Protein AF-A0A955GU14-F1 (afdb_monomer)

Radius of gyration: 18.85 Å; Cα contacts (8 Å, |Δi|>4): 447; chains: 1; bounding box: 46×41×52 Å

Sequence (265 aa):
MTIINDADSLKEVWTVQTFKERYSGKYSSQALVVNDQNPEKGLVTIRAHIEDSAELQKNGSQKFVIAIRFYSFGDMATVDVVSLPLEYHRDIFARHIQNVGWCFDPNNPSSADRNYHTPFICLGGHVQVDDGLLNPFGSSGDYGDDFCGFVAADIAAYVFDACGLPTAERSESKGKDCIASMMELMERYHRQPDFYERFIDYRMELGADRIHPQNLSALTYMRAWDTHLAQGSDFLSALTNEMVEGVAQYAMLKGVQKKLMNQEK

Foldseek 3Di:
DDQDPPVVVVCPPLLSVLQVVPADDDDKFKTWDADPVDNQAEIEIFIEHAHPDVCLVVVQKWKWKWKWKDAPQLSYIYTYIHTDHPVCVVVRVVVVCVSSPPCPPVVCVVSCDLRRLIDMAMWMFMWHADPNAIQTDDTDPVGVCLQQVADPRLLVQLSCVSRVHGHDDDPNVRNVVSSVVSSVLRVPQVVPPCSLLVSLVNSVVVPDLADDPVNLLSSLLSQLVVCCSVVVDDSVVSSVCCCPPNSNVSRVVSNVVSVVVVVVD

Nearest PDB structures (foldseek):
  6w2e-assembly1_f  TM=3.880E-01  e=1.238E+00  Human herpesvirus 4 strain B95-8

Solvent-accessible surface area (backbone atoms only — not comparable to full-atom values): 14298 Å² total; per-residue (Å²): 134,65,77,68,79,61,64,73,77,48,59,72,41,63,66,55,45,43,46,58,77,70,51,78,65,66,44,56,41,60,29,48,45,57,34,89,91,40,76,87,56,28,44,35,41,32,36,39,35,42,53,83,32,73,46,40,74,72,70,57,37,35,51,33,40,34,44,38,39,27,38,78,51,26,45,27,34,40,40,35,39,45,27,54,54,75,94,43,49,79,50,46,58,57,50,47,42,61,59,68,64,50,57,75,44,91,90,45,61,83,69,44,52,98,75,69,76,55,60,73,50,47,25,15,24,32,37,26,72,58,98,84,15,42,39,51,38,64,63,34,86,90,34,45,34,78,57,74,79,53,56,37,22,36,37,48,45,25,47,34,50,64,35,73,42,59,58,52,100,65,63,40,66,57,14,49,51,50,54,51,52,50,33,50,50,32,60,74,34,65,88,44,96,55,33,71,55,49,48,50,49,53,33,44,72,75,66,47,71,56,75,54,70,72,48,45,51,51,54,23,51,52,51,11,47,53,47,17,70,76,69,70,50,58,53,69,59,32,34,51,45,17,58,67,77,34,60,36,39,53,48,51,51,54,25,51,52,51,50,52,62,62,73,78,109

Secondary structure (DSSP, 8-state):
------TTTTSS-HHHHHHHHH--STTEEEEEEE-TT-TTS-EEEEEEEE---HHHHHHS-EEEEEEEEEEGGGTEEEEEEEE--GGGHHHHHHHHHHHTT-S--TT-GGGS-TT----EEEEEEEEEEETTEEEEE---TTSSTTSSS--HHHHHHHHHHHTT--B-S--HHHHHHHHHHHHHHHHHHTTSTTHHHHHHHHHHHTT-SS--HHHHHHHHHHHHHHHHHHH---HHHHHHHHHHTSHHHHHHHHHHHHHHHHH--

Mean predicted aligned error: 10.44 Å

pLDDT: mean 71.85, std 13.07, range [31.48, 91.5]

Structure (mmCIF, N/CA/C/O backbone):
data_AF-A0A955GU14-F1
#
_entry.id   AF-A0A955GU14-F1
#
loop_
_atom_site.group_PDB
_atom_site.id
_atom_site.type_symbol
_atom_site.label_atom_id
_atom_site.label_alt_id
_atom_site.label_comp_id
_atom_site.label_asym_id
_atom_site.label_entity_id
_atom_site.label_seq_id
_atom_site.pdbx_PDB_ins_code
_atom_site.Cartn_x
_atom_site.Cartn_y
_atom_site.Cartn_z
_atom_site.occupancy
_atom_site.B_iso_or_equiv
_atom_site.auth_seq_id
_atom_site.auth_comp_id
_atom_site.auth_asym_id
_atom_site.auth_atom_id
_atom_site.pdbx_PDB_model_num
ATOM 1 N N . MET A 1 1 ? 12.900 -19.419 -2.246 1.00 35.22 1 MET A N 1
ATOM 2 C CA . MET A 1 1 ? 11.973 -18.486 -2.909 1.00 35.22 1 MET A CA 1
ATOM 3 C C . MET A 1 1 ? 11.778 -18.961 -4.331 1.00 35.22 1 MET A C 1
ATOM 5 O O . MET A 1 1 ? 12.584 -18.671 -5.206 1.00 35.22 1 MET A O 1
ATOM 9 N N . THR A 1 2 ? 10.776 -19.805 -4.526 1.00 31.48 2 THR A N 1
ATOM 10 C CA . THR A 1 2 ? 10.467 -20.369 -5.839 1.00 31.48 2 THR A CA 1
ATOM 11 C C . THR A 1 2 ? 9.424 -19.468 -6.485 1.00 31.48 2 THR A C 1
ATOM 13 O O . THR A 1 2 ? 8.337 -19.323 -5.934 1.00 31.48 2 THR A O 1
ATOM 16 N N . ILE A 1 3 ? 9.733 -18.856 -7.631 1.00 43.84 3 ILE A N 1
ATOM 17 C CA . ILE A 1 3 ? 8.699 -18.285 -8.502 1.00 43.84 3 ILE A CA 1
ATOM 18 C C . ILE A 1 3 ? 7.863 -19.478 -8.969 1.00 43.84 3 ILE A C 1
ATOM 20 O O . ILE A 1 3 ? 8.337 -20.312 -9.744 1.00 43.84 3 ILE A O 1
ATOM 24 N N . ILE A 1 4 ? 6.659 -19.636 -8.422 1.00 42.19 4 ILE A N 1
ATOM 25 C CA . ILE A 1 4 ? 5.786 -20.746 -8.803 1.00 42.19 4 ILE A CA 1
ATOM 26 C C . ILE A 1 4 ? 5.219 -20.433 -10.192 1.00 42.19 4 ILE A C 1
ATOM 28 O O . ILE A 1 4 ? 4.431 -19.508 -10.360 1.00 42.19 4 ILE A O 1
ATOM 32 N N . ASN A 1 5 ? 5.636 -21.219 -11.189 1.00 42.44 5 ASN A N 1
ATOM 33 C CA . ASN A 1 5 ? 5.237 -21.086 -12.597 1.00 42.44 5 ASN A CA 1
ATOM 34 C C . ASN A 1 5 ? 3.946 -21.848 -12.951 1.00 42.44 5 ASN A C 1
ATOM 36 O O . ASN A 1 5 ? 3.631 -21.998 -14.132 1.00 42.44 5 ASN A O 1
ATOM 40 N N . ASP A 1 6 ? 3.208 -22.360 -11.963 1.00 47.62 6 ASP A N 1
ATOM 41 C CA . ASP A 1 6 ? 1.967 -23.096 -12.214 1.00 47.62 6 ASP A CA 1
ATOM 42 C C . ASP A 1 6 ? 0.813 -22.138 -12.560 1.00 47.62 6 ASP A C 1
ATOM 44 O O . ASP A 1 6 ? 0.040 -21.691 -11.713 1.00 47.62 6 ASP A O 1
ATOM 48 N N . ALA A 1 7 ? 0.747 -21.779 -13.842 1.00 42.50 7 ALA A N 1
ATOM 49 C CA . ALA A 1 7 ? -0.172 -20.802 -14.413 1.00 42.50 7 ALA A CA 1
ATOM 50 C C . ALA A 1 7 ? -1.660 -21.164 -14.276 1.00 42.50 7 ALA A C 1
ATOM 52 O O . ALA A 1 7 ? -2.492 -20.268 -14.422 1.00 42.50 7 ALA A O 1
ATOM 53 N N . ASP A 1 8 ? -2.008 -22.428 -14.023 1.00 48.94 8 ASP A N 1
ATOM 54 C CA . ASP A 1 8 ? -3.406 -22.866 -13.987 1.00 48.94 8 ASP A CA 1
ATOM 55 C C . ASP A 1 8 ? -4.048 -22.633 -12.615 1.00 48.94 8 ASP A C 1
ATOM 57 O O . ASP A 1 8 ? -5.133 -22.056 -12.557 1.00 48.94 8 ASP A O 1
ATOM 61 N N . SER A 1 9 ? -3.323 -22.893 -11.524 1.00 49.59 9 SER A N 1
ATOM 62 C CA . SER A 1 9 ? -3.711 -22.482 -10.162 1.00 49.59 9 SER A CA 1
ATOM 63 C C . SER A 1 9 ? -3.755 -20.947 -10.003 1.00 49.59 9 SER A C 1
ATOM 65 O O . SER A 1 9 ? -4.491 -20.400 -9.184 1.00 49.59 9 SER A O 1
ATOM 67 N N . LEU A 1 10 ? -2.978 -20.225 -10.823 1.00 49.62 10 LEU A N 1
ATOM 68 C CA . LEU A 1 10 ? -2.857 -18.761 -10.812 1.00 49.62 10 LEU A CA 1
ATOM 69 C C . LEU A 1 10 ? -4.007 -18.021 -11.516 1.00 49.62 10 LEU A C 1
ATOM 71 O O . LEU A 1 10 ? -4.196 -16.829 -11.266 1.00 49.62 10 LEU A O 1
ATOM 75 N N . LYS A 1 11 ? -4.754 -18.681 -12.412 1.00 44.78 11 LYS A N 1
ATOM 76 C CA . LYS A 1 11 ? -5.891 -18.070 -13.130 1.00 44.78 11 LYS A CA 1
ATOM 77 C C . LYS A 1 11 ? -7.121 -17.887 -12.244 1.00 44.78 11 LYS A C 1
ATOM 79 O O . LYS A 1 11 ? -7.949 -17.042 -12.556 1.00 44.78 11 LYS A O 1
ATOM 84 N N . GLU A 1 12 ? -7.224 -18.640 -11.151 1.00 48.47 12 GLU A N 1
ATOM 85 C CA . GLU A 1 12 ? -8.362 -18.556 -10.228 1.00 48.47 12 GLU A CA 1
ATOM 86 C C . GLU A 1 12 ? -8.251 -17.385 -9.237 1.00 48.47 12 GLU A C 1
ATOM 88 O O . GLU A 1 12 ? -9.253 -16.966 -8.656 1.00 48.47 12 GLU A O 1
ATOM 93 N N . VAL A 1 13 ? -7.061 -16.794 -9.063 1.00 59.97 13 VAL A N 1
ATOM 94 C CA . VAL A 1 13 ? -6.899 -15.618 -8.199 1.00 59.97 13 VAL A CA 1
ATOM 95 C C . VAL A 1 13 ? -7.414 -14.383 -8.941 1.00 59.97 13 VAL A C 1
ATOM 97 O O . VAL A 1 13 ? -6.727 -13.803 -9.783 1.00 59.97 13 VAL A O 1
ATOM 100 N N . TRP A 1 14 ? -8.629 -13.948 -8.600 1.00 60.44 14 TRP A N 1
ATOM 101 C CA . TRP A 1 14 ? -9.326 -12.814 -9.226 1.00 60.44 14 TRP A CA 1
ATOM 102 C C . TRP A 1 14 ? -8.443 -11.563 -9.409 1.00 60.44 14 TRP A C 1
ATOM 104 O O . TRP A 1 14 ? -8.487 -10.907 -10.453 1.00 60.44 14 TRP A O 1
ATOM 114 N N . THR A 1 15 ? -7.571 -11.246 -8.446 1.00 67.44 15 THR A N 1
ATOM 115 C CA . THR A 1 15 ? -6.676 -10.081 -8.527 1.00 67.44 15 THR A CA 1
ATOM 116 C C . THR A 1 15 ? -5.611 -10.228 -9.621 1.00 67.44 15 THR A C 1
ATOM 118 O O . THR A 1 15 ? -5.304 -9.255 -10.310 1.00 67.44 15 THR A O 1
ATOM 121 N N . VAL A 1 16 ? -5.074 -11.428 -9.842 1.00 70.00 16 VAL A N 1
ATOM 122 C CA . VAL A 1 16 ? -4.098 -11.724 -10.902 1.00 70.00 16 VAL A CA 1
ATOM 123 C C . VAL A 1 16 ? -4.721 -11.531 -12.281 1.00 70.00 16 VAL A C 1
ATOM 125 O O . VAL A 1 16 ? -4.177 -10.806 -13.117 1.00 70.00 16 VAL A O 1
ATOM 128 N N . GLN A 1 17 ? -5.886 -12.137 -12.508 1.00 69.50 17 GLN A N 1
ATOM 129 C CA . GLN A 1 17 ? -6.591 -12.028 -13.783 1.00 69.50 17 GLN A CA 1
ATOM 130 C C . GLN A 1 17 ? -6.955 -10.570 -14.091 1.00 69.50 17 GLN A C 1
ATOM 132 O O . GLN A 1 17 ? -6.623 -10.061 -15.161 1.00 69.50 17 GLN A O 1
ATOM 137 N N . THR A 1 18 ? -7.526 -9.868 -13.112 1.00 71.19 18 THR A N 1
ATOM 138 C CA . THR A 1 18 ? -7.932 -8.462 -13.249 1.00 71.19 18 THR A CA 1
ATOM 139 C C . THR A 1 18 ? -6.755 -7.547 -13.599 1.00 71.19 18 THR A C 1
ATOM 141 O O . THR A 1 18 ? -6.889 -6.622 -14.399 1.00 71.19 18 THR A O 1
ATOM 144 N N . PHE A 1 19 ? -5.572 -7.803 -13.030 1.00 76.06 19 PHE A N 1
ATOM 145 C CA . PHE A 1 19 ? -4.371 -7.040 -13.365 1.00 76.06 19 PHE A CA 1
ATOM 146 C C . PHE A 1 19 ? -3.965 -7.237 -14.827 1.00 76.06 19 PHE A C 1
ATOM 148 O O . PHE A 1 19 ? -3.759 -6.259 -15.543 1.00 76.06 19 PHE A O 1
ATOM 155 N N . LYS A 1 20 ? -3.906 -8.490 -15.289 1.00 74.69 20 LYS A N 1
ATOM 156 C CA . LYS A 1 20 ? -3.541 -8.826 -16.673 1.00 74.69 20 LYS A CA 1
ATOM 157 C C . LYS A 1 20 ? -4.521 -8.268 -17.699 1.00 74.69 20 LYS A C 1
ATOM 159 O O . LYS A 1 20 ? -4.094 -7.781 -18.740 1.00 74.69 20 LYS A O 1
ATOM 164 N N . GLU A 1 21 ? -5.816 -8.331 -17.408 1.00 74.62 21 GLU A N 1
ATOM 165 C CA . GLU A 1 21 ? -6.859 -7.802 -18.291 1.00 74.62 21 GLU A CA 1
ATOM 166 C C . GLU A 1 21 ? -6.786 -6.279 -18.420 1.00 74.62 21 GLU A C 1
ATOM 168 O O . GLU A 1 21 ? -7.093 -5.728 -19.478 1.00 74.62 21 GLU A O 1
ATOM 173 N N . ARG A 1 22 ? -6.373 -5.585 -17.352 1.00 73.62 22 ARG A N 1
ATOM 174 C CA . ARG A 1 22 ? -6.407 -4.123 -17.308 1.00 73.62 22 ARG A CA 1
ATOM 175 C C . ARG A 1 22 ? -5.105 -3.442 -17.708 1.00 73.62 22 ARG A C 1
ATOM 177 O O . ARG A 1 22 ? -5.158 -2.351 -18.275 1.00 73.62 22 ARG A O 1
ATOM 184 N N . TYR A 1 23 ? -3.964 -4.050 -17.400 1.00 75.31 23 TYR A N 1
ATOM 185 C CA . TYR A 1 23 ? -2.638 -3.471 -17.598 1.00 75.31 23 TYR A CA 1
ATOM 186 C C . TYR A 1 23 ? -1.892 -4.218 -18.712 1.00 75.31 23 TYR A C 1
ATOM 188 O O . TYR A 1 23 ? -1.128 -5.150 -18.455 1.00 75.31 23 TYR A O 1
ATOM 196 N N . SER A 1 24 ? -2.109 -3.801 -19.964 1.00 66.00 24 SER A N 1
ATOM 197 C CA . SER A 1 24 ? -1.384 -4.295 -21.144 1.00 66.00 24 SER A CA 1
ATOM 198 C C . SER A 1 24 ? -0.354 -3.263 -21.615 1.00 66.00 24 SER A C 1
ATOM 200 O O . SER A 1 24 ? -0.729 -2.120 -21.862 1.00 66.00 24 SER A O 1
ATOM 202 N N . GLY A 1 25 ? 0.918 -3.636 -21.790 1.00 62.19 25 GLY A N 1
ATOM 203 C CA . GLY A 1 25 ? 1.937 -2.720 -22.323 1.00 62.19 25 GLY A CA 1
ATOM 204 C C . GLY A 1 25 ? 3.325 -2.876 -21.699 1.00 62.19 25 GLY A C 1
ATOM 205 O O . GLY A 1 25 ? 3.579 -3.820 -20.955 1.00 62.19 25 GLY A O 1
ATOM 206 N N . LYS A 1 26 ? 4.225 -1.950 -22.048 1.00 59.03 26 LYS A N 1
ATOM 207 C CA . LYS A 1 26 ? 5.675 -1.943 -21.779 1.00 59.03 26 LYS A CA 1
ATOM 208 C C . LYS A 1 26 ? 5.958 -1.286 -20.417 1.00 59.03 26 LYS A C 1
ATOM 210 O O . LYS A 1 26 ? 6.147 -0.079 -20.413 1.00 59.03 26 LYS A O 1
ATOM 215 N N . TYR A 1 27 ? 5.934 -1.946 -19.256 1.00 64.81 27 TYR A N 1
ATOM 216 C CA . TYR A 1 27 ? 5.920 -3.363 -18.888 1.00 64.81 27 TYR A CA 1
ATOM 217 C C . TYR A 1 27 ? 4.909 -3.676 -17.772 1.00 64.81 27 TYR A C 1
ATOM 219 O O . TYR A 1 27 ? 4.728 -2.903 -16.837 1.00 64.81 27 TYR A O 1
ATOM 227 N N . SER A 1 28 ? 4.276 -4.847 -17.861 1.00 75.25 28 SER A N 1
ATOM 228 C CA . SER A 1 28 ? 3.356 -5.437 -16.880 1.00 75.25 28 SER A CA 1
ATOM 229 C C . SER A 1 28 ? 3.890 -6.817 -16.492 1.00 75.25 28 SER A C 1
ATOM 231 O O . SER A 1 28 ? 4.157 -7.635 -17.372 1.00 75.25 28 SER A O 1
ATOM 233 N N . SER A 1 29 ? 4.091 -7.067 -15.201 1.00 80.25 29 SER A N 1
ATOM 234 C CA . SER A 1 29 ? 4.566 -8.345 -14.671 1.00 80.25 29 SER A CA 1
ATOM 235 C C . SER A 1 29 ? 3.897 -8.657 -13.336 1.00 80.25 29 SER A C 1
ATOM 237 O O . SER A 1 29 ? 3.346 -7.786 -12.662 1.00 80.25 29 SER A O 1
ATOM 239 N N . GLN A 1 30 ? 3.917 -9.930 -12.973 1.00 78.56 30 GLN A N 1
ATOM 240 C CA . GLN A 1 30 ? 3.368 -10.423 -11.725 1.00 78.56 30 GLN A CA 1
ATOM 241 C C . GLN A 1 30 ? 4.178 -11.617 -11.236 1.00 78.56 30 GLN A C 1
ATOM 243 O O . GLN A 1 30 ? 4.648 -12.429 -12.035 1.00 78.56 30 GLN A O 1
ATOM 248 N N . ALA A 1 31 ? 4.252 -11.762 -9.924 1.00 76.12 31 ALA A N 1
ATOM 249 C CA . ALA A 1 31 ? 4.873 -12.886 -9.260 1.00 76.12 31 ALA A CA 1
ATOM 250 C C . ALA A 1 31 ? 4.019 -13.354 -8.091 1.00 76.12 31 ALA A C 1
ATOM 252 O O . ALA A 1 31 ? 3.306 -12.575 -7.459 1.00 76.12 31 ALA A O 1
ATOM 253 N N . LEU A 1 32 ? 4.107 -14.644 -7.802 1.00 73.12 32 LEU A N 1
ATOM 254 C CA . LEU A 1 32 ? 3.540 -15.223 -6.600 1.00 73.12 32 LEU A CA 1
ATOM 255 C C . LEU A 1 32 ? 4.683 -15.638 -5.687 1.00 73.12 32 LEU A C 1
ATOM 257 O O . LEU A 1 32 ? 5.579 -16.375 -6.098 1.00 73.12 32 LEU A O 1
ATOM 261 N N . VAL A 1 33 ? 4.624 -15.176 -4.449 1.00 73.69 33 VAL A N 1
ATOM 262 C CA . VAL A 1 33 ? 5.580 -15.500 -3.404 1.00 73.69 33 VAL A CA 1
ATOM 263 C C . VAL A 1 33 ? 4.847 -16.281 -2.327 1.00 73.69 33 VAL A C 1
ATOM 265 O O . VAL A 1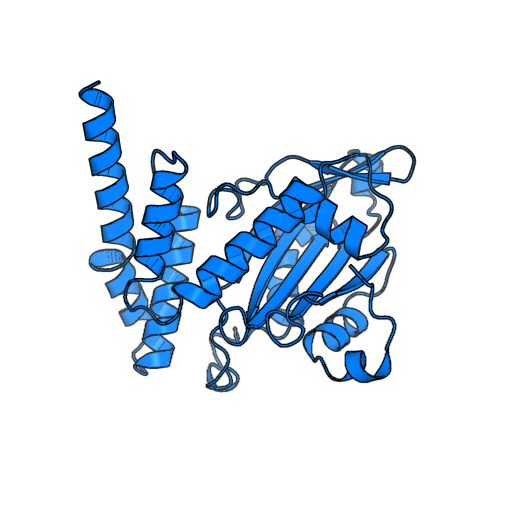 33 ? 3.864 -15.807 -1.761 1.00 73.69 33 VAL A O 1
ATOM 268 N N . VAL A 1 34 ? 5.339 -17.485 -2.051 1.00 68.88 34 VAL A N 1
ATOM 269 C CA . VAL A 1 34 ? 4.820 -18.366 -1.001 1.00 68.88 34 VAL A CA 1
ATOM 270 C C . VAL A 1 34 ? 5.891 -18.529 0.069 1.00 68.88 34 VAL A C 1
ATOM 272 O O . VAL A 1 34 ? 7.088 -18.562 -0.231 1.00 68.88 34 VAL A O 1
ATOM 275 N N . ASN A 1 35 ? 5.468 -18.612 1.328 1.00 64.81 35 ASN A N 1
ATOM 276 C CA . ASN A 1 35 ? 6.367 -18.944 2.420 1.00 64.81 35 ASN A CA 1
ATOM 277 C C . ASN A 1 35 ? 6.790 -20.422 2.338 1.00 64.81 35 ASN A C 1
ATOM 279 O O . ASN A 1 35 ? 6.016 -21.322 2.658 1.00 64.81 35 ASN A O 1
ATOM 283 N N . ASP A 1 36 ? 8.046 -20.663 1.954 1.00 59.78 36 ASP A N 1
ATOM 284 C CA . ASP A 1 36 ? 8.614 -22.010 1.803 1.00 59.78 36 ASP A CA 1
ATOM 285 C C . ASP A 1 36 ? 8.581 -22.831 3.118 1.00 59.78 36 ASP A C 1
ATOM 287 O O . ASP A 1 36 ? 8.576 -24.060 3.076 1.00 59.78 36 ASP A O 1
ATOM 291 N N . GLN A 1 37 ? 8.564 -22.181 4.292 1.00 56.59 37 GLN A N 1
ATOM 292 C CA . GLN A 1 37 ? 8.570 -22.863 5.597 1.00 56.59 37 GLN A CA 1
ATOM 293 C C . GLN A 1 37 ? 7.173 -23.221 6.106 1.00 56.59 37 GLN A C 1
ATOM 295 O O . GLN A 1 37 ? 7.030 -24.109 6.946 1.00 56.59 37 GLN A O 1
ATOM 300 N N . ASN A 1 38 ? 6.145 -22.530 5.621 1.00 56.09 38 ASN A N 1
ATOM 301 C CA . ASN A 1 38 ? 4.764 -22.832 5.950 1.00 56.09 38 ASN A CA 1
ATOM 302 C C . ASN A 1 38 ? 3.873 -22.419 4.769 1.00 56.09 38 ASN A C 1
ATOM 304 O O . ASN A 1 38 ? 3.398 -21.286 4.743 1.00 56.09 38 ASN A O 1
ATOM 308 N N . PRO A 1 39 ? 3.654 -23.321 3.795 1.00 56.38 39 PRO A N 1
ATOM 309 C CA . PRO A 1 39 ? 2.899 -23.021 2.577 1.00 56.38 39 PRO A CA 1
ATOM 310 C C . PRO A 1 39 ? 1.449 -22.595 2.839 1.00 56.38 39 PRO A C 1
ATOM 312 O O . PRO A 1 39 ? 0.832 -21.975 1.980 1.00 56.38 39 PRO A O 1
ATOM 315 N N . GLU A 1 40 ? 0.912 -22.920 4.021 1.00 51.97 40 GLU A N 1
ATOM 316 C CA . GLU A 1 40 ? -0.422 -22.505 4.465 1.00 51.97 40 GLU A CA 1
ATOM 317 C C . GLU A 1 40 ? -0.434 -21.099 5.087 1.00 51.97 40 GLU A C 1
ATOM 319 O O . GLU A 1 40 ? -1.499 -20.507 5.247 1.00 51.97 40 GLU A O 1
ATOM 324 N N . LYS A 1 41 ? 0.736 -20.541 5.427 1.00 53.44 41 LYS A N 1
ATOM 325 C CA . LYS A 1 41 ? 0.883 -19.200 5.998 1.00 53.44 41 LYS A CA 1
ATOM 326 C C . LYS A 1 41 ? 1.483 -18.231 4.988 1.00 53.44 41 LYS A C 1
ATOM 328 O O . LYS A 1 41 ? 2.703 -18.108 4.872 1.00 53.44 41 LYS A O 1
ATOM 333 N N . GLY A 1 42 ? 0.609 -17.474 4.337 1.00 59.47 42 GLY A N 1
ATOM 334 C CA . GLY A 1 42 ? 0.988 -16.273 3.604 1.00 59.47 42 GLY A CA 1
ATOM 335 C C . GLY A 1 42 ? 1.207 -16.510 2.116 1.00 59.47 42 GLY A C 1
ATOM 336 O O . GLY A 1 42 ? 2.290 -16.911 1.686 1.00 59.47 42 GLY A O 1
ATOM 337 N N . LEU A 1 43 ? 0.192 -16.178 1.323 1.00 69.50 43 LEU A N 1
ATOM 338 C CA . LEU A 1 43 ? 0.288 -16.039 -0.125 1.00 69.50 43 LEU A CA 1
ATOM 339 C C . LEU A 1 43 ? 0.496 -14.560 -0.479 1.00 69.50 43 LEU A C 1
ATOM 341 O O . LEU A 1 43 ? -0.399 -13.747 -0.268 1.00 69.50 43 LEU A O 1
ATOM 345 N N . VAL A 1 44 ? 1.640 -14.177 -1.043 1.00 76.25 44 VAL A N 1
ATOM 346 C CA . VAL A 1 44 ? 1.858 -12.797 -1.507 1.00 76.25 44 VAL A CA 1
ATOM 347 C C . VAL A 1 44 ? 1.833 -12.753 -3.024 1.00 76.25 44 VAL A C 1
ATOM 349 O O . VAL A 1 44 ? 2.719 -13.267 -3.699 1.00 76.25 44 VAL A O 1
ATOM 352 N N . THR A 1 45 ? 0.815 -12.105 -3.572 1.00 79.06 45 THR A N 1
ATOM 353 C CA . THR A 1 45 ? 0.747 -11.773 -4.993 1.00 79.06 45 THR A CA 1
ATOM 354 C C . THR A 1 45 ? 1.404 -10.416 -5.208 1.00 79.06 45 THR A C 1
ATOM 356 O O . THR A 1 45 ? 0.949 -9.400 -4.694 1.00 79.06 45 THR A O 1
ATOM 359 N N . ILE A 1 46 ? 2.474 -10.379 -5.980 1.00 83.69 46 ILE A N 1
ATOM 360 C CA . ILE A 1 46 ? 3.213 -9.168 -6.314 1.00 83.69 46 ILE A CA 1
ATOM 361 C C . ILE A 1 46 ? 2.903 -8.803 -7.763 1.00 83.69 46 ILE A C 1
ATOM 363 O O . ILE A 1 46 ? 2.907 -9.670 -8.634 1.00 83.69 46 ILE A O 1
ATOM 367 N N . ARG A 1 47 ? 2.599 -7.534 -8.036 1.00 85.50 47 ARG A N 1
ATOM 368 C CA . ARG A 1 47 ? 2.218 -7.055 -9.369 1.00 85.50 47 ARG A CA 1
ATOM 369 C C . ARG A 1 47 ? 2.919 -5.733 -9.656 1.00 85.50 47 ARG A C 1
ATOM 371 O O . ARG A 1 47 ? 2.925 -4.835 -8.820 1.00 85.50 47 ARG A O 1
ATOM 378 N N . ALA A 1 48 ? 3.497 -5.606 -10.841 1.00 87.00 48 ALA A N 1
ATOM 379 C CA . ALA A 1 48 ? 4.251 -4.434 -11.261 1.00 87.00 48 ALA A CA 1
ATOM 380 C C . ALA A 1 48 ? 3.789 -3.989 -12.649 1.00 87.00 48 ALA A C 1
ATOM 382 O O . ALA A 1 48 ? 3.805 -4.776 -13.593 1.00 87.00 48 ALA A O 1
ATOM 383 N N . HIS A 1 49 ? 3.382 -2.730 -12.786 1.00 86.81 49 HIS A N 1
ATOM 384 C CA . HIS A 1 49 ? 3.106 -2.103 -14.072 1.00 86.81 49 HIS A CA 1
ATOM 385 C C . HIS A 1 49 ? 3.862 -0.783 -14.183 1.00 86.81 49 HIS A C 1
ATOM 387 O O . HIS A 1 49 ? 3.613 0.141 -13.413 1.00 86.81 49 HIS A O 1
ATOM 393 N N . ILE A 1 50 ? 4.781 -0.698 -15.138 1.00 83.50 50 ILE A N 1
ATOM 394 C CA . ILE A 1 50 ? 5.664 0.443 -15.358 1.00 83.50 50 ILE A CA 1
ATOM 395 C C . ILE A 1 50 ? 5.569 0.836 -16.817 1.00 83.50 50 ILE A C 1
ATOM 397 O O . ILE A 1 50 ? 6.157 0.157 -17.639 1.00 83.50 50 ILE A O 1
ATOM 401 N N . GLU A 1 51 ? 4.872 1.909 -17.160 1.00 78.50 51 GLU A N 1
ATOM 402 C CA . GLU A 1 51 ? 4.875 2.397 -18.539 1.00 78.50 51 GLU A CA 1
ATOM 403 C C . GLU A 1 51 ? 6.201 3.118 -18.854 1.00 78.50 51 GLU A C 1
ATOM 405 O O . GLU A 1 51 ? 6.627 3.999 -18.105 1.00 78.50 51 GLU A O 1
ATOM 410 N N . ASP A 1 52 ? 6.875 2.759 -19.954 1.00 70.62 52 ASP A N 1
ATOM 411 C CA . ASP A 1 52 ? 7.980 3.550 -20.530 1.00 70.62 52 ASP A CA 1
ATOM 412 C C . ASP A 1 52 ? 7.411 4.829 -21.157 1.00 70.62 52 ASP A C 1
ATOM 414 O O . ASP A 1 52 ? 7.153 4.917 -22.362 1.00 70.62 52 ASP A O 1
ATOM 418 N N . SER A 1 53 ? 7.119 5.792 -20.287 1.00 69.44 53 SER A N 1
ATOM 419 C CA . SER A 1 53 ? 6.495 7.054 -20.648 1.00 69.44 53 SER A CA 1
ATOM 420 C C . SER A 1 53 ? 7.492 8.026 -21.289 1.00 69.44 53 SER A C 1
ATOM 422 O O . SER A 1 53 ? 8.693 8.020 -21.015 1.00 69.44 53 SER A O 1
ATOM 424 N N . ALA A 1 54 ? 6.978 8.966 -22.087 1.00 68.25 54 ALA A N 1
ATOM 425 C CA . ALA A 1 54 ? 7.773 10.092 -22.583 1.00 68.25 54 ALA A CA 1
ATOM 426 C C . ALA A 1 54 ? 8.383 10.936 -21.442 1.00 68.25 54 ALA A C 1
ATOM 428 O O . ALA A 1 54 ? 9.380 11.624 -21.648 1.00 68.25 54 ALA A O 1
ATOM 429 N N . GLU A 1 55 ? 7.810 10.887 -20.234 1.00 64.69 55 GLU A N 1
ATOM 430 C CA . GLU A 1 55 ? 8.356 11.552 -19.050 1.00 64.69 55 GLU A CA 1
ATOM 431 C C . GLU A 1 55 ? 9.580 10.849 -18.478 1.00 64.69 55 GLU A C 1
ATOM 433 O O . GLU A 1 55 ? 10.548 11.534 -18.150 1.00 64.69 55 GLU A O 1
ATOM 438 N N . LEU A 1 56 ? 9.575 9.514 -18.424 1.00 69.44 56 LEU A N 1
ATOM 439 C CA . LEU A 1 56 ? 10.753 8.725 -18.066 1.00 69.44 56 LEU A CA 1
ATOM 440 C C . LEU A 1 56 ? 11.934 9.084 -18.988 1.00 69.44 56 LEU A C 1
ATOM 442 O O . LEU A 1 56 ? 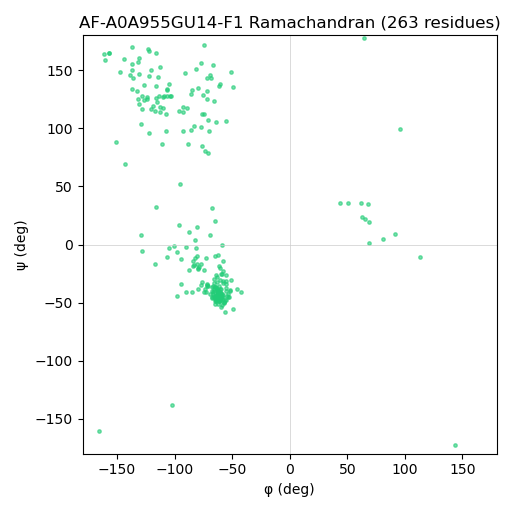13.055 9.272 -18.524 1.00 69.44 56 LEU A O 1
ATOM 446 N N . GLN A 1 57 ? 11.654 9.289 -20.280 1.00 68.56 57 GLN A N 1
ATOM 447 C CA . GLN A 1 57 ? 12.648 9.689 -21.282 1.00 68.56 57 GLN A CA 1
ATOM 448 C C . GLN A 1 57 ? 13.056 11.172 -21.203 1.00 68.56 57 GLN A C 1
ATOM 450 O O . GLN A 1 57 ? 14.195 11.510 -21.516 1.00 68.56 57 GLN A O 1
ATOM 455 N N . LYS A 1 58 ? 12.149 12.076 -20.803 1.00 69.38 58 LYS A N 1
ATOM 456 C CA . LYS A 1 58 ? 12.379 13.535 -20.798 1.00 69.38 58 LYS A CA 1
ATOM 457 C C . LYS A 1 58 ? 12.971 14.063 -19.492 1.00 69.38 58 LYS A C 1
ATOM 459 O O . LYS A 1 58 ? 13.821 14.948 -19.523 1.00 69.38 58 LYS A O 1
ATOM 464 N N . ASN A 1 59 ? 12.490 13.560 -18.359 1.00 70.06 59 ASN A N 1
ATOM 465 C CA . ASN A 1 59 ? 12.830 14.049 -17.020 1.00 70.06 59 ASN A CA 1
ATOM 466 C C . ASN A 1 59 ? 13.790 13.106 -16.283 1.00 70.06 59 ASN A C 1
ATOM 468 O O . ASN A 1 59 ? 14.172 13.387 -15.148 1.00 70.06 59 ASN A O 1
ATOM 472 N N . GLY A 1 60 ? 14.136 11.973 -16.899 1.00 75.50 60 GLY A N 1
ATOM 473 C CA . GLY A 1 60 ? 14.976 10.944 -16.299 1.00 75.50 60 GLY A CA 1
ATOM 474 C C . GLY A 1 60 ? 14.309 10.192 -15.150 1.00 75.50 60 GLY A C 1
ATOM 475 O O . GLY A 1 60 ? 14.958 9.345 -14.569 1.00 75.50 60 GLY A O 1
ATOM 476 N N . SER A 1 61 ? 13.049 10.474 -14.793 1.00 83.38 61 SER A N 1
ATOM 477 C CA . SER A 1 61 ? 12.302 9.746 -13.759 1.00 83.38 61 SER A CA 1
ATOM 478 C C . SER A 1 61 ? 10.790 9.949 -13.896 1.00 83.38 61 SER A C 1
ATOM 480 O O . SER A 1 61 ? 10.335 10.933 -14.482 1.00 83.38 61 SER A O 1
ATOM 482 N N . GLN A 1 62 ? 10.012 9.026 -13.332 1.00 84.62 62 GLN A N 1
ATOM 483 C CA . GLN A 1 62 ? 8.550 9.079 -13.253 1.00 84.62 62 GLN A CA 1
ATOM 484 C C . GLN A 1 62 ? 8.064 8.653 -11.866 1.00 84.62 62 GLN A C 1
ATOM 486 O O . GLN A 1 62 ? 8.755 7.923 -11.160 1.00 84.62 62 GLN A O 1
ATOM 491 N N . LYS A 1 63 ? 6.873 9.091 -11.453 1.00 83.62 63 LYS A N 1
ATOM 492 C CA . LYS A 1 63 ? 6.316 8.706 -10.150 1.00 83.62 63 LYS A CA 1
ATOM 493 C C . LYS A 1 63 ? 5.665 7.322 -10.195 1.00 83.62 63 LYS A C 1
ATOM 495 O O . LYS A 1 63 ? 5.125 6.911 -11.222 1.00 83.62 63 LYS A O 1
ATOM 500 N N . PHE A 1 64 ? 5.663 6.626 -9.065 1.00 84.81 64 PHE A N 1
ATOM 501 C CA . PHE A 1 64 ? 4.917 5.385 -8.877 1.00 84.81 64 PHE A CA 1
ATOM 502 C C . PHE A 1 64 ? 4.120 5.407 -7.573 1.00 84.81 64 PHE A C 1
ATOM 504 O O . PHE A 1 64 ? 4.481 6.098 -6.618 1.00 84.81 64 PHE A O 1
ATOM 511 N N . VAL A 1 65 ? 3.074 4.585 -7.532 1.00 82.81 65 VAL A N 1
ATOM 512 C CA . VAL A 1 65 ? 2.287 4.281 -6.334 1.00 82.81 65 VAL A CA 1
ATOM 513 C C . VAL A 1 65 ? 2.446 2.803 -6.005 1.00 82.81 65 VAL A C 1
ATOM 515 O O . VAL A 1 65 ? 2.390 1.962 -6.902 1.00 82.81 65 VAL A O 1
ATOM 518 N N . ILE A 1 66 ? 2.632 2.499 -4.724 1.00 83.56 66 ILE A N 1
ATOM 519 C CA . ILE A 1 66 ? 2.536 1.154 -4.163 1.00 83.56 66 ILE A CA 1
ATOM 520 C C . ILE A 1 66 ? 1.207 1.035 -3.438 1.00 83.56 66 ILE A C 1
ATOM 522 O O . ILE A 1 66 ? 0.900 1.857 -2.579 1.00 83.56 66 ILE A O 1
ATOM 526 N N . ALA A 1 67 ? 0.441 0.007 -3.761 1.00 79.94 67 ALA A N 1
ATOM 527 C CA . ALA A 1 67 ? -0.799 -0.358 -3.104 1.00 79.94 67 ALA A CA 1
ATOM 528 C C . ALA A 1 67 ? -0.622 -1.738 -2.463 1.00 79.94 67 ALA A C 1
ATOM 530 O O . ALA A 1 67 ? -0.411 -2.732 -3.155 1.00 79.94 67 ALA A O 1
ATOM 531 N N . ILE A 1 68 ? -0.687 -1.799 -1.135 1.00 80.50 68 ILE A N 1
ATOM 532 C CA . ILE A 1 68 ? -0.576 -3.045 -0.374 1.00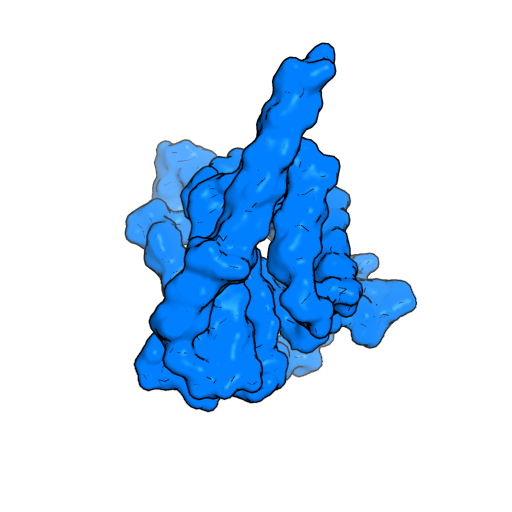 80.50 68 ILE A CA 1
ATOM 533 C C . ILE A 1 68 ? -1.940 -3.378 0.207 1.00 80.50 68 ILE A C 1
ATOM 535 O O . ILE A 1 68 ? -2.571 -2.543 0.854 1.00 80.50 68 ILE A O 1
ATOM 539 N N . ARG A 1 69 ? -2.391 -4.606 -0.034 1.00 77.25 69 ARG A N 1
ATOM 540 C CA . ARG A 1 69 ? -3.708 -5.117 0.345 1.00 77.25 69 ARG A CA 1
ATOM 541 C C . ARG A 1 69 ? -3.548 -6.421 1.100 1.00 77.25 69 ARG A C 1
ATOM 543 O O . ARG A 1 69 ? -2.925 -7.328 0.569 1.00 77.25 69 ARG A O 1
ATOM 550 N N . PHE A 1 70 ? -4.148 -6.540 2.277 1.00 73.06 70 PHE A N 1
ATOM 551 C CA . PHE A 1 70 ? -4.170 -7.772 3.070 1.00 73.06 70 PHE A CA 1
ATOM 552 C C . PHE A 1 70 ? -5.545 -8.451 3.034 1.00 73.06 70 PHE A C 1
ATOM 554 O O . PHE A 1 70 ? -6.563 -7.841 3.335 1.00 73.06 70 PHE A O 1
ATOM 561 N N . TYR A 1 71 ? -5.596 -9.732 2.704 1.00 68.56 71 TYR A N 1
ATOM 562 C CA . TYR A 1 71 ? -6.811 -10.550 2.663 1.00 68.56 71 TYR A CA 1
ATOM 563 C C . TYR A 1 71 ? -6.744 -11.595 3.744 1.00 68.56 71 TYR A C 1
ATOM 565 O O . TYR A 1 71 ? -5.646 -11.991 4.151 1.00 68.56 71 TYR A O 1
ATOM 573 N N . SER A 1 72 ? -7.926 -12.009 4.208 1.00 64.44 72 SER A N 1
ATOM 574 C CA . SER A 1 72 ? -8.061 -12.941 5.329 1.00 64.44 72 SER A CA 1
ATOM 575 C C . SER A 1 72 ? -7.097 -12.575 6.457 1.00 64.44 72 SER A C 1
ATOM 577 O O . SER A 1 72 ? -6.527 -13.419 7.130 1.00 64.44 72 SER A O 1
ATOM 579 N N . PHE A 1 73 ? -6.897 -11.266 6.624 1.00 62.69 73 PHE A N 1
ATOM 580 C CA . PHE A 1 73 ? -6.112 -10.678 7.680 1.00 62.69 73 PHE A CA 1
ATOM 581 C C . PHE A 1 73 ? -4.613 -11.016 7.749 1.00 62.69 73 PHE A C 1
ATOM 583 O O . PHE A 1 73 ? -4.030 -11.067 8.832 1.00 62.69 73 PHE A O 1
ATOM 590 N N . GLY A 1 74 ? -3.977 -11.173 6.590 1.00 60.62 74 GLY A N 1
ATOM 591 C CA . GLY A 1 74 ? -2.535 -11.421 6.490 1.00 60.62 74 GLY A CA 1
ATOM 592 C C . GLY A 1 74 ? -2.201 -12.809 5.954 1.00 60.62 74 GLY A C 1
ATOM 593 O O . GLY A 1 74 ? -1.064 -13.027 5.546 1.00 60.62 74 GLY A O 1
ATOM 594 N N . ASP A 1 75 ? -3.193 -13.700 5.843 1.00 64.50 75 ASP A N 1
ATOM 595 C CA . ASP A 1 75 ? -3.031 -14.999 5.177 1.00 64.50 75 ASP A CA 1
ATOM 596 C C . ASP A 1 75 ? -2.708 -14.831 3.684 1.00 64.50 75 ASP A C 1
ATOM 598 O O . ASP A 1 75 ? -2.041 -15.671 3.080 1.00 64.50 75 ASP A O 1
ATOM 602 N N . MET A 1 76 ? -3.156 -13.726 3.080 1.00 69.38 76 MET A N 1
ATOM 603 C CA . MET A 1 76 ? -2.776 -13.333 1.729 1.00 69.38 76 MET A CA 1
ATOM 604 C C . MET A 1 76 ? -2.524 -11.827 1.648 1.00 69.38 76 MET A C 1
ATOM 606 O O . MET A 1 76 ? -3.211 -11.038 2.294 1.00 69.38 76 MET A O 1
ATOM 610 N N . ALA A 1 77 ? -1.577 -11.405 0.814 1.00 75.94 77 ALA A N 1
ATOM 611 C CA . ALA A 1 77 ? -1.383 -10.002 0.471 1.00 75.94 77 ALA A CA 1
ATOM 612 C C . ALA A 1 77 ? -1.274 -9.793 -1.047 1.00 75.94 77 ALA A C 1
ATOM 614 O O . ALA A 1 77 ? -0.734 -10.639 -1.755 1.00 75.94 77 ALA A O 1
ATOM 615 N N . THR A 1 78 ? -1.765 -8.661 -1.561 1.00 77.06 78 THR A N 1
ATOM 616 C CA . THR A 1 78 ? -1.342 -8.134 -2.868 1.00 77.06 78 THR A CA 1
ATOM 617 C C . THR A 1 78 ? -0.443 -6.929 -2.658 1.00 77.06 78 THR A C 1
ATOM 619 O O . THR A 1 78 ? -0.788 -6.050 -1.872 1.00 77.06 78 THR A O 1
ATOM 622 N N . VAL A 1 79 ? 0.675 -6.871 -3.375 1.00 85.06 79 VAL A N 1
ATOM 623 C CA . VAL A 1 79 ? 1.561 -5.705 -3.424 1.00 85.06 79 VAL A CA 1
ATOM 624 C C . VAL A 1 79 ? 1.639 -5.242 -4.866 1.00 85.06 79 VAL A C 1
ATOM 626 O O . VAL A 1 79 ? 2.120 -5.969 -5.732 1.00 85.06 79 VAL A O 1
ATOM 629 N N . ASP A 1 80 ? 1.162 -4.032 -5.110 1.00 83.06 80 ASP A N 1
ATOM 630 C CA . ASP A 1 80 ? 0.937 -3.503 -6.444 1.00 83.06 80 ASP A CA 1
ATOM 631 C C . ASP A 1 80 ? 1.789 -2.266 -6.653 1.00 83.06 80 ASP A C 1
ATOM 633 O O . ASP A 1 80 ? 1.599 -1.290 -5.943 1.00 83.06 80 ASP A O 1
ATOM 637 N N . VAL A 1 81 ? 2.700 -2.273 -7.622 1.00 86.81 81 VAL A N 1
ATOM 638 C CA . VAL A 1 81 ? 3.467 -1.082 -8.007 1.00 86.81 81 VAL A CA 1
ATOM 639 C C . VAL A 1 81 ? 2.997 -0.627 -9.378 1.00 86.81 81 VAL A C 1
ATOM 641 O O . VAL A 1 81 ? 3.129 -1.366 -10.351 1.00 86.81 81 VAL A O 1
ATOM 644 N N . VAL A 1 82 ? 2.448 0.585 -9.462 1.00 84.75 82 VAL A N 1
ATOM 645 C CA . VAL A 1 82 ? 1.964 1.171 -10.719 1.00 84.75 82 VAL A CA 1
ATOM 646 C C . VAL A 1 82 ? 2.644 2.509 -10.975 1.00 84.75 82 VAL A C 1
ATOM 648 O O . VAL A 1 82 ? 2.601 3.408 -10.136 1.00 84.75 82 VAL A O 1
ATOM 651 N N . SER A 1 83 ? 3.236 2.653 -12.157 1.00 82.00 83 SER A N 1
ATOM 652 C CA . SER A 1 83 ? 3.859 3.880 -12.646 1.00 82.00 83 SER A CA 1
ATOM 653 C C . SER A 1 83 ? 3.368 4.195 -14.060 1.00 82.00 83 SER A C 1
ATOM 655 O O . SER A 1 83 ? 3.516 3.364 -14.954 1.00 82.00 83 SER A O 1
ATOM 657 N N . LEU A 1 84 ? 2.761 5.376 -14.231 1.00 74.25 84 LEU A N 1
ATOM 658 C CA . LEU A 1 84 ? 2.216 5.934 -15.482 1.00 74.25 84 LEU A CA 1
ATOM 659 C C . LEU A 1 84 ? 2.614 7.430 -15.573 1.00 74.25 84 LEU A C 1
ATOM 661 O O . LEU A 1 84 ? 3.066 7.981 -14.561 1.00 74.25 84 LEU A O 1
ATOM 665 N N . PRO A 1 85 ? 2.417 8.115 -16.721 1.00 70.56 85 PRO A N 1
ATOM 666 C CA . PRO A 1 85 ? 2.690 9.549 -16.852 1.00 70.56 85 PRO A CA 1
ATOM 667 C C . PRO A 1 85 ? 2.046 10.408 -15.748 1.00 70.56 85 PRO A C 1
ATOM 669 O O . PRO A 1 85 ? 0.946 10.115 -15.268 1.00 70.56 85 PRO A O 1
ATOM 672 N N . LEU A 1 86 ? 2.699 11.514 -15.378 1.00 65.81 86 LEU A N 1
ATOM 673 C CA . LEU A 1 86 ? 2.323 12.425 -14.292 1.00 65.81 86 LEU A CA 1
ATOM 674 C C . LEU A 1 86 ? 0.901 12.967 -14.432 1.00 65.81 86 LEU A C 1
ATOM 676 O O . LEU A 1 86 ? 0.220 13.149 -13.423 1.00 65.81 86 LEU A O 1
ATOM 680 N N . GLU A 1 87 ? 0.439 13.193 -15.663 1.00 69.44 87 GLU A N 1
ATOM 681 C CA . GLU A 1 87 ? -0.929 13.640 -15.957 1.00 69.44 87 GLU A CA 1
ATOM 682 C C . GLU A 1 87 ? -1.996 12.666 -15.443 1.00 69.44 87 GLU A C 1
ATOM 684 O O . GLU A 1 87 ? -3.095 13.091 -15.090 1.00 69.44 87 GLU A O 1
ATOM 689 N N . TYR A 1 88 ? -1.650 11.386 -15.294 1.00 65.81 88 TYR A N 1
ATOM 690 C CA . TYR A 1 88 ? -2.519 10.388 -14.692 1.00 65.81 88 TYR A CA 1
ATOM 691 C C . TYR A 1 88 ? -2.258 10.205 -13.202 1.00 65.81 88 TYR A C 1
ATOM 693 O O . TYR A 1 88 ? -3.089 9.600 -12.555 1.00 65.81 88 TYR A O 1
ATOM 701 N N . HIS A 1 89 ? -1.176 10.711 -12.606 1.00 63.03 89 HIS A N 1
ATOM 702 C CA . HIS A 1 89 ? -0.688 10.276 -11.287 1.00 63.03 89 HIS A CA 1
ATOM 703 C C . HIS A 1 89 ? -1.709 10.306 -10.134 1.00 63.03 89 HIS A C 1
ATOM 705 O O . HIS A 1 89 ? -1.825 9.334 -9.387 1.00 63.03 89 HIS A O 1
ATOM 711 N N . ARG A 1 90 ? -2.498 11.380 -9.993 1.00 60.03 90 ARG A N 1
ATOM 712 C CA . ARG A 1 90 ? -3.585 11.424 -8.989 1.00 60.03 90 ARG A CA 1
ATOM 713 C C . ARG A 1 90 ? -4.702 10.427 -9.304 1.00 60.03 90 ARG A C 1
ATOM 715 O O . ARG A 1 90 ? -5.251 9.805 -8.397 1.00 60.03 90 ARG A O 1
ATOM 722 N N . ASP A 1 91 ? -4.974 10.235 -10.587 1.00 65.12 91 ASP A N 1
ATOM 723 C CA . ASP A 1 91 ? -5.952 9.279 -11.083 1.00 65.12 91 ASP A CA 1
ATOM 724 C C . ASP A 1 91 ? -5.408 7.845 -11.107 1.00 65.12 91 ASP A C 1
ATOM 726 O O . ASP A 1 91 ? -6.215 6.928 -11.107 1.00 65.12 91 ASP A O 1
ATOM 730 N N . ILE A 1 92 ? -4.086 7.611 -11.102 1.00 67.81 92 ILE A N 1
ATOM 731 C CA . ILE A 1 92 ? -3.472 6.271 -11.103 1.00 67.81 92 ILE A CA 1
ATOM 732 C C . ILE A 1 92 ? -3.999 5.520 -9.903 1.00 67.81 92 ILE A C 1
ATOM 734 O O . ILE A 1 92 ? -4.479 4.405 -10.046 1.00 67.81 92 ILE A O 1
ATOM 738 N N . PHE A 1 93 ? -3.940 6.155 -8.738 1.00 67.00 93 PHE A N 1
ATOM 739 C CA . PHE A 1 93 ? -4.417 5.592 -7.492 1.00 67.00 93 PHE A CA 1
ATOM 740 C C . PHE A 1 93 ? -5.913 5.259 -7.549 1.00 67.00 93 PHE A C 1
ATOM 742 O O . PHE A 1 93 ? -6.299 4.113 -7.331 1.00 67.00 93 PHE A O 1
ATOM 749 N N . ALA A 1 94 ? -6.747 6.238 -7.914 1.00 67.00 94 ALA A N 1
ATOM 750 C CA . ALA A 1 94 ? -8.197 6.065 -7.984 1.00 67.00 94 ALA A CA 1
ATOM 751 C C . ALA A 1 94 ? -8.609 5.017 -9.034 1.00 67.00 94 ALA A C 1
ATOM 753 O O . ALA A 1 94 ? -9.444 4.156 -8.767 1.00 67.00 94 ALA A O 1
ATOM 754 N N . ARG A 1 95 ? -7.986 5.041 -10.215 1.00 66.69 95 ARG A N 1
ATOM 755 C CA . ARG A 1 95 ? -8.198 4.061 -11.286 1.00 66.69 95 ARG A CA 1
ATOM 756 C C . ARG A 1 95 ? -7.674 2.692 -10.890 1.00 66.69 95 ARG A C 1
ATOM 758 O O . ARG A 1 95 ? -8.325 1.707 -11.200 1.00 66.69 95 ARG A O 1
ATOM 765 N N . HIS A 1 96 ? -6.523 2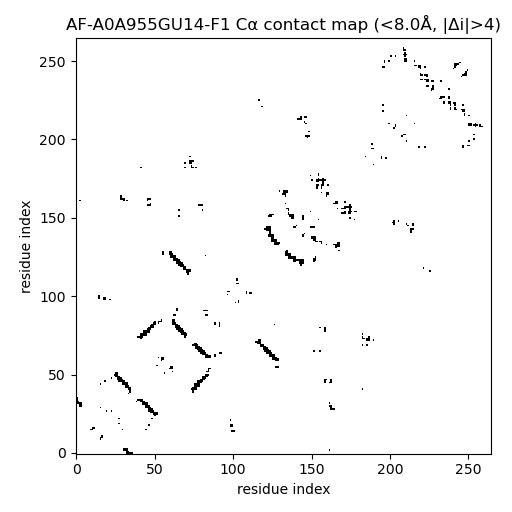.608 -10.225 1.00 69.44 96 HIS A N 1
ATOM 766 C CA . HIS A 1 96 ? -5.976 1.350 -9.728 1.00 69.44 96 HIS A CA 1
ATOM 767 C C . HIS A 1 96 ? -6.965 0.708 -8.772 1.00 69.44 96 HIS A C 1
ATOM 769 O O . HIS A 1 96 ? -7.393 -0.407 -9.034 1.00 69.44 96 HIS A O 1
ATOM 775 N N . ILE A 1 97 ? -7.420 1.459 -7.771 1.00 67.12 97 ILE A N 1
ATOM 776 C CA . ILE A 1 97 ? -8.490 1.082 -6.848 1.00 67.12 97 ILE A CA 1
ATOM 777 C C . ILE A 1 97 ? -9.739 0.572 -7.580 1.00 67.12 97 ILE A C 1
ATOM 779 O O . ILE A 1 97 ? -10.174 -0.553 -7.341 1.00 67.12 97 ILE A O 1
ATOM 783 N N . GLN A 1 98 ? -10.292 1.360 -8.505 1.00 64.81 98 GLN A N 1
ATOM 784 C CA . GLN A 1 98 ? -11.500 0.985 -9.248 1.00 64.81 98 GLN A CA 1
ATOM 785 C C . GLN A 1 98 ? -11.291 -0.306 -10.042 1.00 64.81 98 GLN A C 1
ATOM 787 O O . GLN A 1 98 ? -12.156 -1.175 -10.087 1.00 64.81 98 GLN A O 1
ATOM 792 N N . ASN A 1 99 ? -10.123 -0.437 -10.664 1.00 63.78 99 ASN A N 1
ATOM 793 C CA . ASN A 1 99 ? -9.816 -1.542 -11.550 1.00 63.78 99 ASN A CA 1
ATOM 794 C C . ASN A 1 99 ? -9.489 -2.828 -10.804 1.00 63.78 99 ASN A C 1
ATOM 796 O O . ASN A 1 99 ? -9.842 -3.886 -11.294 1.00 63.78 99 ASN A O 1
ATOM 800 N N . VAL A 1 100 ? -8.834 -2.773 -9.642 1.00 61.31 100 VAL A N 1
ATOM 801 C CA . VAL A 1 100 ? -8.513 -3.971 -8.845 1.00 61.31 100 VAL A CA 1
ATOM 802 C C . VAL A 1 100 ? -9.696 -4.468 -8.013 1.00 61.31 100 VAL A C 1
ATOM 804 O O . VAL A 1 100 ? -9.496 -5.280 -7.105 1.00 61.31 100 VAL A O 1
ATOM 807 N N . GLY A 1 101 ? -10.901 -3.980 -8.328 1.00 56.06 101 GLY A N 1
ATOM 808 C CA . GLY A 1 101 ? -12.154 -4.403 -7.722 1.00 56.06 101 GLY A CA 1
ATOM 809 C C . GLY A 1 101 ? -12.268 -4.001 -6.259 1.00 56.06 101 GLY A C 1
ATOM 810 O O . GLY A 1 101 ? -12.797 -4.771 -5.464 1.00 56.06 101 GLY A O 1
ATOM 811 N N . TRP A 1 102 ? -11.737 -2.837 -5.865 1.00 55.12 102 TRP A N 1
ATOM 812 C CA . TRP A 1 102 ? -11.993 -2.330 -4.516 1.00 55.12 102 TRP A CA 1
ATOM 813 C C . TRP A 1 102 ? -13.503 -2.115 -4.351 1.00 55.12 102 TRP A C 1
ATOM 815 O O . TRP A 1 102 ? -14.148 -1.574 -5.248 1.00 55.12 102 TRP A O 1
ATOM 825 N N . CYS A 1 103 ? -14.057 -2.489 -3.197 1.00 46.00 103 CYS A N 1
ATOM 826 C CA . CYS A 1 103 ? -15.477 -2.350 -2.838 1.00 46.00 103 CYS A CA 1
ATOM 827 C C . CYS A 1 103 ? -15.952 -0.882 -2.719 1.00 46.00 103 CYS A C 1
ATOM 829 O O . CYS A 1 103 ? -16.939 -0.592 -2.051 1.00 46.00 103 CYS A O 1
ATOM 831 N N . PHE A 1 104 ? -15.228 0.064 -3.314 1.00 48.34 104 PHE A N 1
ATOM 832 C CA . PHE A 1 104 ? -15.422 1.502 -3.194 1.00 48.34 104 PHE A CA 1
ATOM 833 C C . PHE A 1 104 ? -16.274 2.020 -4.343 1.00 48.34 104 PHE A C 1
ATOM 835 O O . PHE A 1 104 ? -15.918 2.984 -5.021 1.00 48.34 104 PHE A O 1
ATOM 842 N N . ASP A 1 105 ? -17.428 1.392 -4.548 1.00 49.53 105 ASP A N 1
ATOM 843 C CA . ASP A 1 105 ? -18.565 2.201 -4.947 1.00 49.53 105 ASP A CA 1
ATOM 844 C C . ASP A 1 105 ? -19.158 2.775 -3.654 1.00 49.53 105 ASP A C 1
ATOM 846 O O . ASP A 1 105 ? -19.856 2.049 -2.939 1.00 49.53 105 ASP A O 1
ATOM 850 N N . PRO A 1 106 ? -18.901 4.052 -3.311 1.00 42.72 106 PRO A N 1
ATOM 851 C CA . PRO A 1 106 ? -19.525 4.674 -2.144 1.00 42.72 106 PRO A CA 1
ATOM 852 C C . PRO A 1 106 ? -21.062 4.656 -2.227 1.00 42.72 106 PRO A C 1
ATOM 854 O O . PRO A 1 106 ? -21.725 4.872 -1.217 1.00 42.72 106 PRO A O 1
ATOM 857 N N . ASN A 1 107 ? -21.634 4.370 -3.404 1.00 40.97 107 ASN A N 1
ATOM 858 C CA . ASN A 1 107 ? -23.070 4.231 -3.628 1.00 40.97 107 ASN A CA 1
ATOM 859 C C . ASN A 1 107 ? -23.554 2.770 -3.628 1.00 40.97 107 ASN A C 1
ATOM 861 O O . ASN A 1 107 ? -24.762 2.544 -3.692 1.00 40.97 107 ASN A O 1
ATOM 865 N N . ASN A 1 108 ? -22.657 1.778 -3.562 1.00 43.88 108 ASN A N 1
ATOM 866 C CA . ASN A 1 108 ? -23.031 0.363 -3.553 1.00 43.88 108 ASN A CA 1
ATOM 867 C C . ASN A 1 108 ? -22.132 -0.509 -2.645 1.00 43.88 108 ASN A C 1
ATOM 869 O O . ASN A 1 108 ? -21.411 -1.397 -3.123 1.00 43.88 108 ASN A O 1
ATOM 873 N N . PRO A 1 109 ? -22.232 -0.324 -1.313 1.00 43.41 109 PRO A N 1
ATOM 874 C CA . PRO A 1 109 ? -21.475 -1.092 -0.319 1.00 43.41 109 PRO A CA 1
ATOM 875 C C . PRO A 1 109 ? -21.822 -2.593 -0.289 1.00 43.41 109 PRO A C 1
ATOM 877 O O . PRO A 1 109 ? -21.116 -3.372 0.340 1.00 43.41 109 PRO A O 1
ATOM 880 N N . SER A 1 110 ? -22.879 -3.033 -0.985 1.00 39.16 110 SER A N 1
ATOM 881 C CA . SER A 1 110 ? -23.323 -4.437 -0.996 1.00 39.16 110 SER A CA 1
ATOM 882 C C . SER A 1 110 ? -22.416 -5.394 -1.783 1.00 39.16 110 SER A C 1
ATOM 884 O O . SER A 1 110 ? -22.564 -6.608 -1.662 1.00 39.16 110 SER A O 1
ATOM 886 N N . SER A 1 111 ? -21.471 -4.859 -2.564 1.00 42.47 111 SER A N 1
ATOM 887 C CA . SER A 1 111 ? -20.434 -5.642 -3.252 1.00 42.47 111 SER A CA 1
ATOM 888 C C . SER A 1 111 ? -19.234 -5.985 -2.362 1.00 42.47 111 SER A C 1
ATOM 890 O O . SER A 1 111 ? -18.424 -6.830 -2.740 1.00 42.47 111 SER A O 1
ATOM 892 N N . ALA A 1 112 ? -19.127 -5.372 -1.176 1.00 45.78 112 ALA A N 1
ATOM 893 C CA . ALA A 1 112 ? -18.185 -5.807 -0.159 1.00 45.78 112 ALA A CA 1
ATOM 894 C C . ALA A 1 112 ? -18.670 -7.153 0.386 1.00 45.78 112 ALA A C 1
ATOM 896 O O . ALA A 1 112 ? -19.574 -7.218 1.221 1.00 45.78 112 ALA A O 1
ATOM 897 N N . ASP A 1 113 ? -18.102 -8.239 -0.135 1.00 43.97 113 ASP A N 1
ATOM 898 C CA . ASP A 1 113 ? -18.292 -9.562 0.441 1.00 43.97 113 ASP A CA 1
ATOM 899 C C . ASP A 1 113 ? -18.024 -9.471 1.952 1.00 43.97 113 ASP A C 1
ATOM 901 O O . ASP A 1 113 ? -17.068 -8.825 2.383 1.00 43.97 113 ASP A O 1
ATOM 905 N N . ARG A 1 114 ? -18.874 -10.082 2.781 1.00 40.12 114 ARG A N 1
ATOM 906 C CA . ARG A 1 114 ? -18.815 -9.938 4.252 1.00 40.12 114 ARG A CA 1
ATOM 907 C C . ARG A 1 114 ? -17.509 -10.460 4.861 1.00 40.12 114 ARG A C 1
ATOM 909 O O . ARG A 1 114 ? -17.283 -10.255 6.045 1.00 40.12 114 ARG A O 1
ATOM 916 N N . ASN A 1 115 ? -16.688 -11.129 4.053 1.00 41.06 115 ASN A N 1
ATOM 917 C CA . ASN A 1 115 ? -15.375 -11.668 4.394 1.00 41.06 115 ASN A CA 1
ATOM 918 C C . ASN A 1 115 ? -14.208 -10.781 3.906 1.00 41.06 115 ASN A C 1
ATOM 920 O O . ASN A 1 115 ? -13.043 -11.123 4.114 1.00 41.06 115 ASN A O 1
ATOM 924 N N . TYR A 1 116 ? -14.490 -9.662 3.231 1.00 49.88 116 TYR A N 1
ATOM 925 C CA . TYR A 1 116 ? -13.489 -8.739 2.697 1.00 49.88 116 TYR A CA 1
ATOM 926 C C . TYR A 1 116 ? -13.203 -7.626 3.715 1.00 49.88 116 TYR A C 1
ATOM 928 O O . TYR A 1 116 ? -13.932 -6.643 3.815 1.00 49.88 116 TYR A O 1
ATOM 936 N N . HIS A 1 117 ? -12.123 -7.784 4.482 1.00 49.34 117 HIS A N 1
ATOM 937 C CA . HIS A 1 117 ? -11.753 -6.884 5.587 1.00 49.34 117 HIS A CA 1
ATOM 938 C C . HIS A 1 117 ? -10.423 -6.160 5.352 1.00 49.34 117 HIS A C 1
ATOM 940 O O . HIS A 1 117 ? -9.648 -5.973 6.280 1.00 49.34 117 HIS A O 1
ATOM 946 N N . THR A 1 118 ? -10.080 -5.844 4.105 1.00 56.00 118 THR A N 1
ATOM 947 C CA . THR A 1 118 ? -8.692 -5.531 3.751 1.00 56.00 118 THR A CA 1
ATOM 948 C C . THR A 1 118 ? -8.238 -4.132 4.181 1.00 56.00 118 THR A C 1
ATOM 950 O O . THR A 1 118 ? -8.644 -3.157 3.542 1.00 56.00 118 THR A O 1
ATOM 953 N N . PRO A 1 119 ? -7.305 -4.000 5.149 1.00 58.91 119 PRO A N 1
ATOM 954 C CA . PRO A 1 119 ? -6.585 -2.755 5.322 1.00 58.91 119 PRO A CA 1
ATOM 955 C C . PRO A 1 119 ? -5.653 -2.526 4.138 1.00 58.91 119 PRO A C 1
ATOM 957 O O . PRO A 1 119 ? -5.059 -3.452 3.575 1.00 58.91 119 PRO A O 1
ATOM 960 N N . PHE A 1 120 ? -5.555 -1.262 3.760 1.00 69.81 120 PHE A N 1
ATOM 961 C CA . PHE A 1 120 ? -4.901 -0.830 2.547 1.00 69.81 120 PHE A CA 1
ATOM 962 C C . PHE A 1 120 ? -3.855 0.227 2.872 1.00 69.81 120 PHE A C 1
ATOM 964 O O . PHE A 1 120 ? -4.165 1.240 3.498 1.00 69.81 120 PHE A O 1
ATOM 971 N N . ILE A 1 121 ? -2.617 -0.020 2.452 1.00 73.44 121 ILE A N 1
ATOM 972 C CA . ILE A 1 121 ? -1.502 0.907 2.643 1.00 73.44 121 ILE A CA 1
ATOM 973 C C . ILE A 1 121 ? -1.081 1.411 1.275 1.00 73.44 121 ILE A C 1
ATOM 975 O O . ILE A 1 121 ? -0.796 0.613 0.380 1.00 73.44 121 ILE A O 1
ATOM 979 N N . CYS A 1 122 ? -1.005 2.735 1.140 1.00 73.38 122 CYS A N 1
ATOM 980 C CA . CYS A 1 122 ? -0.472 3.356 -0.056 1.00 73.38 122 CYS A CA 1
ATOM 981 C C . CYS A 1 122 ? 0.785 4.147 0.199 1.00 73.38 122 CYS A C 1
ATOM 983 O O . CYS A 1 122 ? 0.789 5.052 1.027 1.00 73.38 122 CYS A O 1
ATOM 985 N N . LEU A 1 123 ? 1.810 3.813 -0.573 1.00 79.56 123 LEU A N 1
ATOM 986 C CA . LEU A 1 123 ? 3.120 4.441 -0.572 1.00 79.56 123 LEU A CA 1
ATOM 987 C C . LEU A 1 123 ? 3.402 4.971 -1.979 1.00 79.56 123 LEU A C 1
ATOM 989 O O . LEU A 1 123 ? 2.731 4.586 -2.936 1.00 79.56 123 LEU A O 1
ATOM 993 N N . GLY A 1 124 ? 4.405 5.816 -2.148 1.00 80.31 124 GLY A N 1
ATOM 994 C CA . GLY A 1 124 ? 4.817 6.234 -3.478 1.00 80.31 124 GLY A CA 1
ATOM 995 C C . GLY A 1 124 ? 6.246 6.721 -3.537 1.00 80.31 124 GLY A C 1
ATOM 996 O O . GLY A 1 124 ? 6.888 7.017 -2.539 1.00 80.31 124 GLY A O 1
ATOM 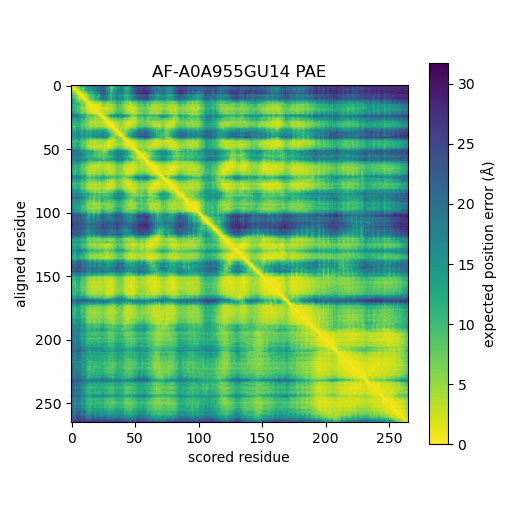997 N N . GLY A 1 125 ? 6.767 6.809 -4.746 1.00 84.50 125 GLY A N 1
ATOM 998 C CA . GLY A 1 125 ? 8.149 7.189 -4.974 1.00 84.50 125 GLY A CA 1
ATOM 999 C C . GLY A 1 125 ? 8.372 7.540 -6.427 1.00 84.50 125 GLY A C 1
ATOM 1000 O O . GLY A 1 125 ? 7.434 7.868 -7.153 1.00 84.50 125 GLY A O 1
ATOM 1001 N N . HIS A 1 126 ? 9.632 7.516 -6.835 1.00 85.94 126 HIS A N 1
ATOM 1002 C CA . HIS A 1 126 ? 10.048 7.809 -8.197 1.00 85.9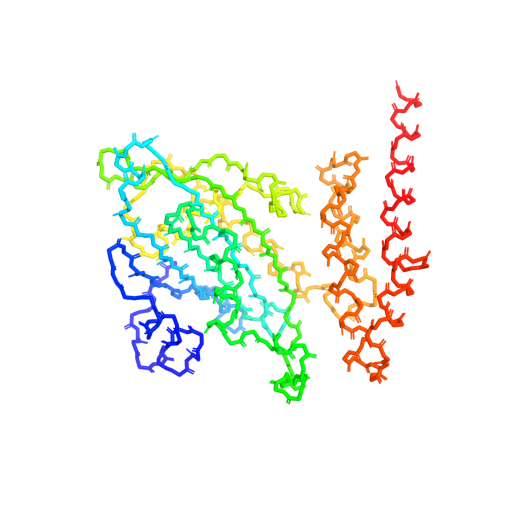4 126 HIS A CA 1
ATOM 1003 C C . HIS A 1 126 ? 10.811 6.610 -8.739 1.00 85.94 126 HIS A C 1
ATOM 1005 O O . HIS A 1 126 ? 11.514 5.939 -8.000 1.00 85.94 126 HIS A O 1
ATOM 1011 N N . VAL A 1 127 ? 10.676 6.312 -10.019 1.00 86.94 127 VAL A N 1
ATOM 1012 C CA . VAL A 1 127 ? 11.448 5.278 -10.699 1.00 86.94 127 VAL A CA 1
ATOM 1013 C C . VAL A 1 127 ? 12.101 5.889 -11.924 1.00 86.94 127 VAL A C 1
ATOM 1015 O O . VAL A 1 127 ? 11.483 6.675 -12.643 1.00 86.94 127 VAL A O 1
ATOM 1018 N N . GLN A 1 128 ? 13.361 5.542 -12.140 1.00 87.06 128 GLN A N 1
ATOM 1019 C CA . GLN A 1 128 ? 14.110 5.873 -13.345 1.00 87.06 128 GLN A CA 1
ATOM 1020 C C . GLN A 1 128 ? 14.655 4.616 -14.013 1.00 87.06 128 GLN A C 1
ATOM 1022 O O . GLN A 1 128 ? 14.606 3.531 -13.430 1.00 87.06 128 GLN A O 1
ATOM 1027 N N . VAL A 1 129 ? 15.149 4.769 -15.241 1.00 84.38 129 VAL A N 1
ATOM 1028 C CA . VAL A 1 129 ? 15.875 3.717 -15.955 1.00 84.38 129 VAL A CA 1
ATOM 1029 C C . VAL A 1 129 ? 17.325 4.151 -16.117 1.00 84.38 129 VAL A C 1
ATOM 1031 O O . VAL A 1 129 ? 17.604 5.092 -16.855 1.00 84.38 129 VAL A O 1
ATOM 1034 N N . ASP A 1 130 ? 18.225 3.429 -15.455 1.00 81.19 130 ASP A N 1
ATOM 1035 C CA . ASP A 1 130 ? 19.674 3.616 -15.527 1.00 81.19 130 ASP A CA 1
ATOM 1036 C C . ASP A 1 130 ? 20.283 2.385 -16.209 1.00 81.19 130 ASP A C 1
ATOM 1038 O O . ASP A 1 130 ? 20.110 1.268 -15.727 1.00 81.19 130 ASP A O 1
ATOM 1042 N N . ASP A 1 131 ? 20.943 2.556 -17.359 1.00 81.19 131 ASP A N 1
ATOM 1043 C CA . ASP A 1 131 ? 21.554 1.460 -18.137 1.00 81.19 131 ASP A CA 1
ATOM 1044 C C . ASP A 1 131 ? 20.614 0.262 -18.410 1.00 81.19 131 ASP A C 1
ATOM 1046 O O . ASP A 1 131 ? 21.018 -0.900 -18.441 1.00 81.19 131 ASP A O 1
ATOM 1050 N N . GLY A 1 132 ? 19.326 0.547 -18.632 1.00 76.38 132 GLY A N 1
ATOM 1051 C CA . GLY A 1 132 ? 18.300 -0.472 -18.882 1.00 76.38 132 GLY A CA 1
ATOM 1052 C C . GLY A 1 132 ? 17.760 -1.160 -17.622 1.00 76.38 132 GLY A C 1
ATOM 1053 O O . GLY A 1 132 ? 16.938 -2.067 -17.743 1.00 76.38 132 GLY A O 1
ATOM 1054 N N . LEU A 1 133 ? 18.179 -0.720 -16.434 1.00 84.62 133 LEU A N 1
ATOM 1055 C CA . LEU A 1 133 ? 17.732 -1.218 -15.137 1.00 84.62 133 LEU A CA 1
ATOM 1056 C C . LEU A 1 133 ? 16.767 -0.229 -14.472 1.00 84.62 133 LEU A C 1
ATOM 1058 O O . LEU A 1 133 ? 17.002 0.978 -14.464 1.00 84.62 133 LEU A O 1
ATOM 1062 N N . LEU A 1 134 ? 15.697 -0.736 -13.864 1.00 85.69 134 LEU A N 1
ATOM 1063 C CA . LEU A 1 134 ? 14.779 0.047 -13.043 1.00 85.69 134 LEU A CA 1
ATOM 1064 C C . LEU A 1 134 ? 15.447 0.427 -11.718 1.00 85.69 134 LEU A C 1
ATOM 1066 O O . LEU A 1 134 ? 15.890 -0.428 -10.951 1.00 85.69 134 LEU A O 1
ATOM 1070 N N . ASN A 1 135 ? 15.464 1.716 -11.415 1.00 88.12 135 ASN A N 1
ATOM 1071 C CA . ASN A 1 135 ? 15.998 2.244 -10.169 1.00 88.12 135 ASN A CA 1
ATOM 1072 C C . ASN A 1 135 ? 14.903 3.046 -9.450 1.00 88.12 135 ASN A C 1
ATOM 1074 O O . ASN A 1 135 ? 14.666 4.208 -9.793 1.00 88.12 135 ASN A O 1
ATOM 1078 N N . PRO A 1 136 ? 14.172 2.444 -8.495 1.00 88.62 136 PRO A N 1
ATOM 1079 C CA . PRO A 1 136 ? 13.243 3.187 -7.656 1.00 88.62 136 PRO A CA 1
ATOM 1080 C C . PRO A 1 136 ? 14.019 4.052 -6.653 1.00 88.62 136 PRO A C 1
ATOM 1082 O O . PRO A 1 136 ? 15.042 3.633 -6.127 1.00 88.62 136 PRO A O 1
ATOM 1085 N N . PHE A 1 137 ? 13.550 5.256 -6.346 1.00 86.00 137 PHE A N 1
ATOM 1086 C CA . PHE A 1 137 ? 14.162 6.175 -5.395 1.00 86.00 137 PHE A CA 1
ATOM 1087 C C . PHE A 1 137 ? 13.163 7.186 -4.830 1.00 86.00 137 PHE A C 1
ATOM 1089 O O . PHE A 1 137 ? 12.072 7.405 -5.358 1.00 86.00 137 PHE A O 1
ATOM 1096 N N . GLY A 1 138 ? 13.577 7.829 -3.737 1.00 77.00 138 GLY A N 1
ATOM 1097 C CA . GLY A 1 138 ? 12.772 8.825 -3.046 1.00 77.00 138 GLY A CA 1
ATOM 1098 C C . GLY A 1 138 ? 11.494 8.255 -2.431 1.00 77.00 138 GLY A C 1
ATOM 1099 O O . GLY A 1 138 ? 11.173 7.073 -2.553 1.00 77.00 138 GLY A O 1
ATOM 1100 N N . SER A 1 139 ? 10.781 9.150 -1.762 1.00 70.75 139 SER A N 1
ATOM 1101 C CA . SER A 1 139 ? 9.457 8.914 -1.210 1.00 70.75 139 SER A CA 1
ATOM 1102 C C . SER A 1 139 ? 8.575 10.086 -1.609 1.00 70.75 139 SER A C 1
ATOM 1104 O O . SER A 1 139 ? 8.993 11.245 -1.532 1.00 70.75 139 SER A O 1
ATOM 1106 N N . SER A 1 140 ? 7.387 9.793 -2.113 1.00 62.75 140 SER A N 1
ATOM 1107 C CA . SER A 1 140 ? 6.395 10.804 -2.428 1.00 62.75 140 SER A CA 1
ATOM 1108 C C . SER A 1 140 ? 5.616 11.084 -1.151 1.00 62.75 140 SER A C 1
ATOM 1110 O O . SER A 1 140 ? 4.663 10.378 -0.854 1.00 62.75 140 SER A O 1
ATOM 1112 N N . GLY A 1 141 ? 5.967 12.160 -0.436 1.00 55.31 141 GLY A N 1
ATOM 1113 C CA . GLY A 1 141 ? 5.286 12.586 0.803 1.00 55.31 141 GLY A CA 1
ATOM 1114 C C . GLY A 1 141 ? 3.781 12.891 0.672 1.00 55.31 141 GLY A C 1
ATOM 1115 O O . GLY A 1 141 ? 3.140 13.258 1.653 1.00 55.31 141 GLY A O 1
ATOM 1116 N N . ASP A 1 142 ? 3.225 12.750 -0.534 1.00 52.69 142 ASP A N 1
ATOM 1117 C CA . ASP A 1 142 ? 1.789 12.732 -0.820 1.00 52.69 142 ASP A CA 1
ATOM 1118 C C . ASP A 1 142 ? 1.118 11.384 -0.464 1.00 52.69 142 ASP A C 1
ATOM 1120 O O . ASP A 1 142 ? -0.108 11.320 -0.367 1.00 52.69 142 ASP A O 1
ATOM 1124 N N . TYR A 1 143 ? 1.898 10.315 -0.273 1.00 54.41 143 TYR A N 1
ATOM 1125 C CA . TYR A 1 143 ? 1.444 8.973 0.097 1.00 54.41 143 TYR A CA 1
ATOM 1126 C C . TYR A 1 143 ? 1.984 8.581 1.473 1.00 54.41 143 TYR A C 1
ATOM 1128 O O . TYR A 1 143 ? 2.875 9.232 2.015 1.00 54.41 143 TYR A O 1
ATOM 1136 N N . GLY A 1 144 ? 1.409 7.535 2.066 1.00 54.62 144 GLY A N 1
ATOM 1137 C CA . GLY A 1 144 ? 1.637 7.080 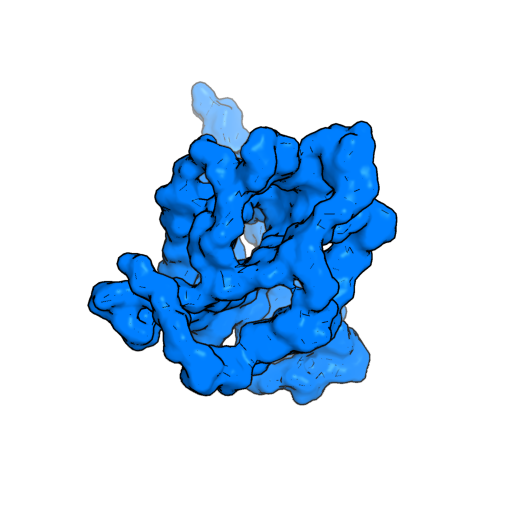3.438 1.00 54.62 144 GLY A CA 1
ATOM 1138 C C . GLY A 1 144 ? 3.034 6.525 3.717 1.00 54.62 144 GLY A C 1
ATOM 1139 O O . GLY A 1 144 ? 3.178 5.659 4.562 1.00 54.62 144 GLY A O 1
ATOM 1140 N N . ASP A 1 145 ? 4.073 7.007 3.052 1.00 53.03 145 ASP A N 1
ATOM 1141 C CA . ASP A 1 145 ? 5.477 6.618 3.217 1.00 53.03 145 ASP A CA 1
ATOM 1142 C C . ASP A 1 145 ? 5.937 6.660 4.684 1.00 53.03 145 ASP A C 1
ATOM 1144 O O . ASP A 1 145 ? 6.712 5.825 5.144 1.00 53.03 145 ASP A O 1
ATOM 1148 N N . ASP A 1 146 ? 5.349 7.563 5.470 1.00 56.12 146 ASP A N 1
ATOM 1149 C CA . ASP A 1 146 ? 5.600 7.688 6.901 1.00 56.12 146 ASP A CA 1
ATOM 1150 C C . ASP A 1 146 ? 4.823 6.689 7.783 1.00 56.12 146 ASP A C 1
ATOM 1152 O O . ASP A 1 146 ? 5.000 6.726 9.001 1.00 56.12 146 ASP A O 1
ATOM 1156 N N . PHE A 1 147 ? 3.940 5.835 7.249 1.00 55.28 147 PHE A N 1
ATOM 1157 C CA . PHE A 1 147 ? 3.020 5.013 8.059 1.00 55.28 147 PHE A CA 1
ATOM 1158 C C . PHE A 1 147 ? 3.727 3.953 8.894 1.00 55.28 147 PHE A C 1
ATOM 1160 O O . PHE A 1 147 ? 3.367 3.727 10.045 1.00 55.28 147 PHE A O 1
ATOM 1167 N N . CYS A 1 148 ? 4.733 3.306 8.316 1.00 56.56 148 CYS A N 1
ATOM 1168 C CA . CYS A 1 148 ? 5.330 2.109 8.900 1.00 56.56 148 CYS A CA 1
ATOM 1169 C C . CYS A 1 148 ? 6.859 2.188 9.003 1.00 56.56 148 CYS A C 1
ATOM 1171 O O . CYS A 1 148 ? 7.506 1.201 9.330 1.00 56.56 148 CYS A O 1
ATOM 1173 N N . GLY A 1 149 ? 7.448 3.357 8.715 1.00 59.84 149 GLY A N 1
ATOM 1174 C CA . GLY A 1 149 ? 8.904 3.513 8.652 1.00 59.84 149 GLY A CA 1
ATOM 1175 C C . GLY A 1 149 ? 9.544 2.776 7.471 1.00 59.84 149 GLY A C 1
ATOM 1176 O O . GLY A 1 149 ? 10.742 2.504 7.501 1.00 59.84 149 GLY A O 1
ATOM 1177 N N . PHE A 1 150 ? 8.755 2.442 6.447 1.00 71.56 150 PHE A N 1
ATOM 1178 C CA . PHE A 1 150 ? 9.241 1.764 5.253 1.00 71.56 150 PHE A CA 1
ATOM 1179 C C . PHE A 1 150 ? 9.669 2.760 4.188 1.00 71.56 150 PHE A C 1
ATOM 1181 O O . PHE A 1 150 ? 9.082 3.824 4.021 1.00 71.56 150 PHE A O 1
ATOM 1188 N N . VAL A 1 151 ? 10.674 2.370 3.416 1.00 78.62 151 VAL A N 1
ATOM 1189 C CA . VAL A 1 151 ? 11.118 3.132 2.255 1.00 78.62 151 VAL A CA 1
ATOM 1190 C C . VAL A 1 151 ? 10.381 2.581 1.040 1.00 78.62 151 VAL A C 1
ATOM 1192 O O . VAL A 1 151 ? 10.616 1.439 0.643 1.00 78.62 151 VAL A O 1
ATOM 1195 N N . ALA A 1 152 ? 9.503 3.385 0.429 1.00 83.06 152 ALA A N 1
ATOM 1196 C CA . ALA A 1 152 ? 8.725 2.973 -0.744 1.00 83.06 152 ALA A CA 1
ATOM 1197 C C . ALA A 1 152 ? 9.627 2.406 -1.854 1.00 83.06 152 ALA A C 1
ATOM 1199 O O . ALA A 1 152 ? 9.317 1.387 -2.462 1.00 83.06 152 ALA A O 1
ATOM 1200 N N . ALA A 1 153 ? 10.795 3.014 -2.061 1.00 86.06 153 ALA A N 1
ATOM 1201 C CA . ALA A 1 153 ? 11.766 2.541 -3.037 1.00 86.06 153 ALA A CA 1
ATOM 1202 C C . ALA A 1 153 ? 12.333 1.137 -2.739 1.00 86.06 153 ALA A C 1
ATOM 1204 O O . ALA A 1 153 ? 12.603 0.395 -3.680 1.00 86.06 153 ALA A O 1
ATOM 1205 N N . ASP A 1 154 ? 12.479 0.744 -1.470 1.00 86.44 154 ASP A N 1
ATOM 1206 C CA . ASP A 1 154 ? 12.968 -0.594 -1.109 1.00 86.44 154 ASP A CA 1
ATOM 1207 C C . ASP A 1 154 ? 11.889 -1.656 -1.376 1.00 86.44 154 ASP A C 1
ATOM 1209 O O . ASP A 1 154 ? 12.188 -2.730 -1.896 1.00 86.44 154 ASP A O 1
ATOM 1213 N N . ILE A 1 155 ? 10.617 -1.331 -1.109 1.00 86.81 155 ILE A N 1
ATOM 1214 C CA . ILE A 1 155 ? 9.480 -2.196 -1.460 1.00 86.81 155 ILE A CA 1
ATOM 1215 C C . ILE A 1 155 ? 9.344 -2.309 -2.982 1.00 86.81 155 ILE A C 1
ATOM 1217 O O . ILE A 1 155 ? 9.187 -3.412 -3.493 1.00 86.81 155 ILE A O 1
ATOM 1221 N N . ALA A 1 156 ? 9.448 -1.200 -3.720 1.00 88.69 156 ALA A N 1
ATOM 1222 C CA . ALA A 1 156 ? 9.396 -1.223 -5.181 1.00 88.69 156 ALA A CA 1
ATOM 1223 C C . ALA A 1 156 ? 10.527 -2.070 -5.786 1.00 88.69 156 ALA A C 1
ATOM 1225 O O . ALA A 1 156 ? 10.272 -2.846 -6.702 1.00 88.69 156 ALA A O 1
ATOM 1226 N N . ALA A 1 157 ? 11.748 -1.974 -5.246 1.00 88.00 157 ALA A N 1
ATOM 1227 C CA . ALA A 1 157 ? 12.876 -2.794 -5.686 1.00 88.00 157 ALA A CA 1
ATOM 1228 C C . ALA A 1 157 ? 12.603 -4.292 -5.483 1.00 88.00 157 ALA A C 1
ATOM 1230 O O . ALA A 1 157 ? 12.764 -5.068 -6.419 1.00 88.00 157 ALA A O 1
ATOM 1231 N N . TYR A 1 158 ? 12.109 -4.679 -4.302 1.00 87.62 158 TYR A N 1
ATOM 1232 C CA . TYR A 1 158 ? 11.687 -6.057 -4.034 1.00 87.62 158 TYR A CA 1
ATOM 1233 C C . TYR A 1 158 ? 10.589 -6.530 -5.001 1.00 87.62 158 TYR A C 1
ATOM 1235 O O . TYR A 1 158 ? 10.643 -7.644 -5.513 1.00 87.62 158 TYR A O 1
ATOM 1243 N N . VAL A 1 159 ? 9.601 -5.677 -5.286 1.00 88.94 159 VAL A N 1
ATOM 1244 C CA . VAL A 1 159 ? 8.499 -6.002 -6.203 1.00 88.94 159 VAL A CA 1
ATOM 1245 C C . VAL A 1 159 ? 9.000 -6.237 -7.627 1.00 88.94 159 VAL A C 1
ATOM 1247 O O . VAL A 1 159 ? 8.575 -7.193 -8.277 1.00 88.94 159 VAL A O 1
ATOM 1250 N N . PHE A 1 160 ? 9.891 -5.377 -8.117 1.00 87.69 160 PHE A N 1
ATOM 1251 C CA . PHE A 1 160 ? 10.477 -5.499 -9.448 1.00 87.69 160 PHE A CA 1
ATOM 1252 C C . PHE A 1 160 ? 11.315 -6.769 -9.585 1.00 87.69 160 PHE A C 1
ATOM 1254 O O . PHE A 1 160 ? 11.090 -7.518 -10.535 1.00 87.69 160 PHE A O 1
ATOM 1261 N N . ASP A 1 161 ? 12.189 -7.046 -8.616 1.00 84.94 161 ASP A N 1
ATOM 1262 C CA . ASP A 1 161 ? 13.015 -8.255 -8.600 1.00 84.94 161 ASP A CA 1
ATOM 1263 C C . ASP A 1 161 ? 12.159 -9.531 -8.566 1.00 84.94 161 ASP A C 1
ATOM 1265 O O . ASP A 1 161 ? 12.289 -10.396 -9.434 1.00 84.94 161 ASP A O 1
ATOM 1269 N N . ALA A 1 162 ? 11.171 -9.593 -7.664 1.00 84.56 162 ALA A N 1
ATOM 1270 C CA . ALA A 1 162 ? 10.249 -10.724 -7.587 1.00 84.56 162 ALA A CA 1
ATOM 1271 C C . ALA A 1 162 ? 9.492 -10.949 -8.909 1.00 84.56 162 ALA A C 1
ATOM 1273 O O . ALA A 1 162 ? 9.211 -12.089 -9.276 1.00 84.56 162 ALA A O 1
ATOM 1274 N N . CYS A 1 163 ? 9.191 -9.871 -9.641 1.00 84.25 163 CYS A N 1
ATOM 1275 C CA . CYS A 1 163 ? 8.548 -9.897 -10.956 1.00 84.25 163 CYS A CA 1
ATOM 1276 C C . CYS A 1 163 ? 9.507 -10.169 -12.132 1.00 84.25 163 CYS A C 1
ATOM 1278 O O . CYS A 1 163 ? 9.066 -10.108 -13.286 1.00 84.25 163 CYS A O 1
ATOM 1280 N N . GLY A 1 164 ? 10.792 -10.431 -11.877 1.00 82.50 164 GLY A N 1
ATOM 1281 C CA . GLY A 1 164 ? 11.813 -10.641 -12.905 1.00 82.50 164 GLY A CA 1
ATOM 1282 C C . GLY A 1 164 ? 12.105 -9.399 -13.751 1.00 82.50 164 GLY A C 1
ATOM 1283 O O . GLY A 1 164 ? 12.566 -9.523 -14.886 1.00 82.50 164 GLY A O 1
ATOM 1284 N N . LEU A 1 165 ? 11.793 -8.204 -13.240 1.00 83.12 165 LEU A N 1
ATOM 1285 C CA . LEU A 1 165 ? 12.113 -6.946 -13.901 1.00 83.12 165 LEU A CA 1
ATOM 1286 C C . LEU A 1 165 ? 13.547 -6.538 -13.534 1.00 83.12 165 LEU A C 1
ATOM 1288 O O . LEU A 1 165 ? 13.903 -6.576 -12.358 1.00 83.12 165 LEU A O 1
ATOM 1292 N N . PRO A 1 166 ? 14.379 -6.133 -14.506 1.00 79.25 166 PRO A N 1
ATOM 1293 C CA . PRO A 1 166 ? 15.769 -5.788 -14.239 1.00 79.25 166 PRO A CA 1
ATOM 1294 C C . PRO A 1 166 ? 15.850 -4.534 -13.360 1.00 79.25 166 PRO A C 1
ATOM 1296 O O . PRO A 1 166 ? 15.324 -3.489 -13.742 1.00 79.25 166 PRO A O 1
ATOM 1299 N N . THR A 1 167 ? 16.518 -4.619 -12.209 1.00 78.81 167 THR A N 1
ATOM 1300 C CA . THR A 1 167 ? 16.699 -3.501 -11.266 1.00 78.81 167 THR A CA 1
ATOM 1301 C C . THR A 1 167 ? 18.163 -3.168 -11.017 1.00 78.81 167 THR A C 1
ATOM 1303 O O . THR A 1 167 ? 19.017 -4.052 -11.045 1.00 78.81 167 THR A O 1
ATOM 1306 N N . ALA A 1 168 ? 18.458 -1.899 -10.724 1.00 75.81 168 ALA A N 1
ATOM 1307 C CA . ALA A 1 168 ? 19.768 -1.492 -10.210 1.00 75.81 168 ALA A CA 1
ATOM 1308 C C . ALA A 1 168 ? 19.997 -2.080 -8.802 1.00 75.81 168 ALA A C 1
ATOM 1310 O O . ALA A 1 168 ? 19.028 -2.347 -8.089 1.00 75.81 168 ALA A O 1
ATOM 1311 N N . GLU A 1 169 ? 21.257 -2.277 -8.384 1.00 63.25 169 GLU A N 1
ATOM 1312 C CA . GLU A 1 169 ? 21.581 -2.827 -7.056 1.00 63.25 169 GLU A CA 1
ATOM 1313 C C . GLU A 1 169 ? 20.931 -1.996 -5.933 1.00 63.25 169 GLU A C 1
ATOM 1315 O O . GLU A 1 169 ? 21.368 -0.898 -5.582 1.00 63.25 169 GLU A O 1
ATOM 1320 N N . ARG A 1 170 ? 19.879 -2.558 -5.337 1.00 63.72 170 ARG A N 1
ATOM 1321 C CA . ARG A 1 170 ? 19.267 -2.120 -4.083 1.00 63.72 170 ARG A CA 1
ATOM 1322 C C . ARG A 1 170 ? 19.094 -3.319 -3.165 1.00 63.72 170 ARG A C 1
ATOM 1324 O O . ARG A 1 170 ? 19.097 -4.466 -3.597 1.00 63.72 170 ARG A O 1
ATOM 1331 N N . SER A 1 171 ? 18.943 -3.044 -1.874 1.00 62.47 171 SER A N 1
ATOM 1332 C CA . SER A 1 171 ? 18.780 -4.075 -0.849 1.00 62.47 171 SER A CA 1
ATOM 1333 C C . SER A 1 171 ? 17.376 -4.694 -0.923 1.00 62.47 171 SER A C 1
ATOM 1335 O O . SER A 1 171 ? 16.511 -4.332 -0.131 1.00 62.47 171 SER A O 1
ATOM 1337 N N . GLU A 1 172 ? 17.160 -5.631 -1.852 1.00 64.94 172 GLU A N 1
ATOM 1338 C CA . GLU A 1 172 ? 15.955 -6.478 -1.984 1.00 64.94 172 GLU A CA 1
ATOM 1339 C C . GLU A 1 172 ? 15.470 -7.002 -0.620 1.00 64.94 172 GLU A C 1
ATOM 1341 O O . GLU A 1 172 ? 14.280 -6.957 -0.299 1.00 64.94 172 GLU A O 1
ATOM 1346 N N . SER A 1 173 ? 16.423 -7.402 0.229 1.00 73.19 173 SER A N 1
ATOM 1347 C CA . SER A 1 173 ? 16.178 -7.872 1.593 1.00 73.19 173 SER A CA 1
ATOM 1348 C C . SER A 1 173 ? 15.332 -6.907 2.423 1.00 73.19 173 SER A C 1
ATOM 1350 O O . SER A 1 173 ? 14.425 -7.350 3.116 1.00 73.19 173 SER A O 1
ATOM 1352 N N . LYS A 1 174 ? 15.539 -5.589 2.304 1.00 79.31 174 LYS A N 1
ATOM 1353 C CA . LYS A 1 174 ? 14.776 -4.602 3.079 1.00 79.31 174 LYS A CA 1
ATOM 1354 C C . LYS A 1 174 ? 13.316 -4.558 2.659 1.00 79.31 174 LYS A C 1
ATOM 1356 O O . LYS A 1 174 ? 12.446 -4.557 3.522 1.00 79.31 174 LYS A O 1
ATOM 1361 N N . GLY A 1 175 ? 13.034 -4.539 1.355 1.00 79.81 175 GLY A N 1
ATOM 1362 C CA . GLY A 1 175 ? 11.659 -4.539 0.850 1.00 79.81 175 GLY A CA 1
ATOM 1363 C C . GLY A 1 175 ? 10.908 -5.805 1.257 1.00 79.81 175 GLY A C 1
ATOM 1364 O O . GLY A 1 175 ? 9.773 -5.729 1.729 1.00 79.81 175 GLY A O 1
ATOM 1365 N N . LYS A 1 176 ? 11.577 -6.957 1.164 1.00 80.12 176 LYS A N 1
ATOM 1366 C CA . LYS A 1 176 ? 11.050 -8.249 1.611 1.00 80.12 176 LYS A CA 1
ATOM 1367 C C . LYS A 1 176 ? 10.747 -8.273 3.109 1.00 80.12 176 LYS A C 1
ATOM 1369 O O . LYS A 1 176 ? 9.641 -8.652 3.495 1.00 80.12 176 LYS A O 1
ATOM 1374 N N . ASP A 1 177 ? 11.693 -7.829 3.935 1.00 79.12 177 ASP A N 1
ATOM 1375 C CA . ASP A 1 177 ? 11.534 -7.760 5.390 1.00 79.12 177 ASP A CA 1
ATOM 1376 C C . ASP A 1 177 ? 10.383 -6.816 5.782 1.00 79.12 177 ASP A C 1
ATOM 1378 O O . ASP A 1 177 ? 9.631 -7.110 6.714 1.00 79.12 177 ASP A O 1
ATOM 1382 N N . CYS A 1 178 ? 10.181 -5.720 5.036 1.00 79.31 178 CYS A N 1
ATOM 1383 C CA . CYS A 1 178 ? 9.045 -4.812 5.230 1.00 79.31 178 CYS A CA 1
ATOM 1384 C C . CYS A 1 178 ? 7.703 -5.518 4.988 1.00 79.31 178 CYS A C 1
ATOM 1386 O O . CYS A 1 178 ? 6.818 -5.456 5.844 1.00 79.31 178 CYS A O 1
ATOM 1388 N N . ILE A 1 179 ? 7.540 -6.203 3.846 1.00 78.56 179 ILE A N 1
ATOM 1389 C CA . ILE A 1 179 ? 6.308 -6.950 3.538 1.00 78.56 179 ILE A CA 1
ATOM 1390 C C . ILE A 1 179 ? 6.051 -8.032 4.594 1.00 78.56 179 ILE A C 1
ATOM 1392 O O . ILE A 1 179 ? 4.935 -8.130 5.102 1.00 78.56 179 ILE A O 1
ATOM 1396 N N . ALA A 1 180 ? 7.081 -8.793 4.973 1.00 77.44 180 ALA A N 1
ATOM 1397 C CA . ALA A 1 180 ? 6.971 -9.828 5.999 1.00 77.44 180 ALA A CA 1
ATOM 1398 C C . ALA A 1 180 ? 6.539 -9.255 7.361 1.00 77.44 180 ALA A C 1
ATOM 1400 O O . ALA A 1 180 ? 5.607 -9.772 7.975 1.00 77.44 180 ALA A O 1
ATOM 1401 N N . SER A 1 181 ? 7.148 -8.145 7.794 1.00 76.19 181 SER A N 1
ATOM 1402 C CA . SER A 1 181 ? 6.801 -7.475 9.057 1.00 76.19 181 SER A CA 1
ATOM 1403 C C . SER A 1 181 ? 5.354 -6.977 9.066 1.00 76.19 181 SER A C 1
ATOM 1405 O O . SER A 1 181 ? 4.662 -7.081 10.079 1.00 76.19 181 SER A O 1
ATOM 1407 N N . MET A 1 182 ? 4.867 -6.457 7.933 1.00 77.31 182 MET A N 1
ATOM 1408 C CA . MET A 1 182 ? 3.464 -6.061 7.809 1.00 77.31 182 MET A CA 1
ATOM 1409 C C . MET A 1 182 ? 2.521 -7.251 7.907 1.00 77.31 182 MET A C 1
ATOM 1411 O O . MET A 1 182 ? 1.519 -7.160 8.608 1.00 77.31 182 MET A O 1
ATOM 1415 N N . MET A 1 183 ? 2.825 -8.356 7.227 1.00 75.81 183 MET A N 1
ATOM 1416 C CA . MET A 1 183 ? 2.002 -9.563 7.307 1.00 75.81 183 MET A CA 1
ATOM 1417 C C . MET A 1 183 ? 1.946 -10.114 8.733 1.00 75.81 183 MET A C 1
ATOM 1419 O O . MET A 1 183 ? 0.865 -10.472 9.186 1.00 75.81 183 MET A O 1
ATOM 1423 N N . GLU A 1 184 ? 3.064 -10.112 9.464 1.00 75.12 184 GLU A N 1
ATOM 1424 C CA . GLU A 1 184 ? 3.090 -10.533 10.870 1.00 75.12 184 GLU A CA 1
ATOM 1425 C C . GLU A 1 184 ? 2.229 -9.618 11.752 1.00 75.12 184 GLU A C 1
ATOM 1427 O O . GLU A 1 184 ? 1.440 -10.097 12.569 1.00 75.12 184 GLU A O 1
ATOM 1432 N N . LEU A 1 185 ? 2.344 -8.296 11.581 1.00 74.69 185 LEU A N 1
ATOM 1433 C CA . LEU A 1 185 ? 1.530 -7.332 12.322 1.00 74.69 185 LEU A CA 1
ATOM 1434 C C . LEU A 1 185 ? 0.041 -7.563 12.039 1.00 74.69 185 LEU A C 1
ATOM 1436 O O . LEU A 1 185 ? -0.761 -7.639 12.974 1.00 74.69 185 LEU A O 1
ATOM 1440 N N . MET A 1 186 ? -0.303 -7.728 10.762 1.00 75.06 186 MET A N 1
ATOM 1441 C CA . MET A 1 186 ? -1.644 -8.064 10.309 1.00 75.06 186 MET A CA 1
ATOM 1442 C C . MET A 1 186 ? -2.144 -9.344 10.973 1.00 75.06 186 MET A C 1
ATOM 1444 O O . MET A 1 186 ? -3.120 -9.267 11.711 1.00 75.06 186 MET A O 1
ATOM 1448 N N . GLU A 1 187 ? -1.450 -10.475 10.828 1.00 72.44 187 GLU A N 1
ATOM 1449 C CA . GLU A 1 187 ? -1.825 -11.771 11.418 1.00 72.44 187 GLU A CA 1
ATOM 1450 C C . GLU A 1 187 ? -2.054 -11.649 12.934 1.00 72.44 187 GLU A C 1
ATOM 1452 O O . GLU A 1 187 ? -3.041 -12.157 13.473 1.00 72.44 187 GLU A O 1
ATOM 1457 N N . ARG A 1 188 ? -1.174 -10.918 13.626 1.00 73.69 188 ARG A N 1
ATOM 1458 C CA . ARG A 1 188 ? -1.141 -10.851 15.089 1.00 73.69 188 ARG A CA 1
ATOM 1459 C C . ARG A 1 188 ? -2.182 -9.922 15.708 1.00 73.69 188 ARG A C 1
ATOM 1461 O O . ARG A 1 188 ? -2.707 -10.231 16.783 1.00 73.69 188 ARG A O 1
ATOM 1468 N N . TYR A 1 189 ? -2.446 -8.773 15.091 1.00 72.50 189 TYR A N 1
ATOM 1469 C CA . TYR A 1 189 ? -3.171 -7.686 15.756 1.00 72.50 189 TYR A CA 1
ATOM 1470 C C . TYR A 1 189 ? -4.508 -7.319 15.115 1.00 72.50 189 TYR A C 1
ATOM 1472 O O . TYR A 1 189 ? -5.321 -6.708 15.798 1.00 72.50 189 TYR A O 1
ATOM 1480 N N . HIS A 1 190 ? -4.799 -7.715 13.874 1.00 71.00 190 HIS A N 1
ATOM 1481 C CA . HIS A 1 190 ? -5.991 -7.235 13.156 1.00 71.00 190 HIS A CA 1
ATOM 1482 C C . HIS A 1 190 ? -7.340 -7.510 13.847 1.00 71.00 190 HIS A C 1
ATOM 1484 O O . HIS A 1 190 ? -8.274 -6.736 13.677 1.00 71.00 190 HIS A O 1
ATOM 1490 N N . ARG A 1 191 ? -7.482 -8.614 14.605 1.00 70.06 191 ARG A N 1
ATOM 1491 C CA . ARG A 1 191 ? -8.744 -8.936 15.321 1.00 70.06 191 ARG A CA 1
ATOM 1492 C C . ARG A 1 191 ? -8.892 -8.166 16.615 1.00 70.06 191 ARG A C 1
ATOM 1494 O O . ARG A 1 191 ? -9.923 -8.275 17.275 1.00 70.06 191 ARG A O 1
ATOM 1501 N N . GLN A 1 192 ? -7.836 -7.488 17.041 1.00 76.31 192 GLN A N 1
ATOM 1502 C CA . GLN A 1 192 ? -7.841 -6.807 18.315 1.00 76.31 192 GLN A CA 1
ATOM 1503 C C . GLN A 1 192 ? -8.597 -5.485 18.152 1.00 76.31 192 GLN A C 1
ATOM 1505 O O . GLN A 1 192 ? -8.368 -4.760 17.181 1.00 76.31 192 GLN A O 1
ATOM 1510 N N . PRO A 1 193 ? -9.503 -5.145 19.083 1.00 74.38 193 PRO A N 1
ATOM 1511 C CA . PRO A 1 193 ? -10.235 -3.886 19.021 1.00 74.38 193 PRO A CA 1
ATOM 1512 C C . PRO A 1 193 ? -9.322 -2.657 18.951 1.00 74.38 193 PRO A C 1
ATOM 1514 O O . PRO A 1 193 ? -9.744 -1.651 18.395 1.00 74.38 193 PRO A O 1
ATOM 1517 N N . ASP A 1 194 ? -8.094 -2.752 19.464 1.00 81.12 194 ASP A N 1
ATOM 1518 C CA . ASP A 1 194 ? -7.075 -1.696 19.530 1.00 81.12 194 ASP A CA 1
ATOM 1519 C C . ASP A 1 194 ? -6.056 -1.738 18.369 1.00 81.12 194 ASP A C 1
ATOM 1521 O O . ASP A 1 194 ? -4.969 -1.171 18.457 1.00 81.12 194 ASP A O 1
ATOM 1525 N N . PHE A 1 195 ? -6.353 -2.450 17.280 1.00 80.19 195 PHE A N 1
ATOM 1526 C CA . PHE A 1 195 ? -5.432 -2.653 16.157 1.00 80.19 195 PHE A CA 1
ATOM 1527 C C . PHE A 1 195 ? -4.839 -1.358 15.573 1.00 80.19 195 PHE A C 1
ATOM 1529 O O . PHE A 1 195 ? -3.632 -1.276 15.333 1.00 80.19 195 PHE A O 1
ATOM 1536 N N . TYR A 1 196 ? -5.664 -0.332 15.358 1.00 80.75 196 TYR A N 1
ATOM 1537 C CA . TYR A 1 196 ? -5.216 0.931 14.767 1.00 80.75 196 TYR A CA 1
ATOM 1538 C C . TYR A 1 196 ? -4.352 1.739 15.743 1.00 80.75 196 TYR A C 1
ATOM 1540 O O . TYR A 1 196 ? -3.374 2.374 15.349 1.00 80.75 196 TYR A O 1
ATOM 1548 N N . GLU A 1 197 ? -4.661 1.658 17.033 1.00 86.00 197 GLU A N 1
ATOM 1549 C CA . GLU A 1 197 ? -3.875 2.209 18.129 1.00 86.00 197 GLU A CA 1
ATOM 1550 C C . GLU A 1 197 ? -2.521 1.502 18.248 1.00 86.00 197 GLU A C 1
ATOM 1552 O O . GLU A 1 197 ? -1.494 2.162 18.410 1.00 86.00 197 GLU A O 1
ATOM 1557 N N . ARG A 1 198 ? -2.480 0.177 18.064 1.00 80.19 198 ARG A N 1
ATOM 1558 C CA . ARG A 1 198 ? -1.226 -0.590 18.025 1.00 80.19 198 ARG A CA 1
ATOM 1559 C C . ARG A 1 198 ? -0.337 -0.209 16.853 1.00 80.19 198 ARG A C 1
ATOM 1561 O O . ARG A 1 198 ? 0.879 -0.162 17.016 1.00 80.19 198 ARG A O 1
ATOM 1568 N N . PHE A 1 199 ? -0.911 0.103 15.692 1.00 77.31 199 PHE A N 1
ATOM 1569 C CA . PHE A 1 199 ? -0.136 0.655 14.579 1.00 77.31 199 PHE A CA 1
ATOM 1570 C C . PHE A 1 199 ? 0.490 2.007 14.922 1.00 77.31 199 PHE A C 1
ATOM 1572 O O . PHE A 1 199 ? 1.652 2.251 14.592 1.00 77.31 199 PHE A O 1
ATOM 1579 N N . ILE A 1 200 ? -0.263 2.879 15.597 1.00 81.38 200 ILE A N 1
ATOM 1580 C CA . ILE A 1 200 ? 0.251 4.166 16.076 1.00 81.38 200 ILE A CA 1
ATOM 1581 C C . ILE A 1 200 ? 1.397 3.933 17.061 1.00 81.38 200 ILE A C 1
ATOM 1583 O O . ILE A 1 200 ? 2.450 4.551 16.923 1.00 81.38 200 ILE A O 1
ATOM 1587 N N . ASP A 1 201 ? 1.223 3.022 18.017 1.00 81.94 201 ASP A N 1
ATOM 1588 C CA . ASP A 1 201 ? 2.249 2.698 19.008 1.00 81.94 201 ASP A CA 1
ATOM 1589 C C . ASP A 1 201 ? 3.519 2.156 18.358 1.00 81.94 201 ASP A C 1
ATOM 1591 O O . ASP A 1 201 ? 4.597 2.696 18.602 1.00 81.94 201 ASP A O 1
ATOM 1595 N N . TYR A 1 202 ? 3.388 1.192 17.445 1.00 78.06 202 TYR A N 1
ATOM 1596 C CA . TYR A 1 202 ? 4.508 0.665 16.669 1.00 78.06 202 TYR A CA 1
ATOM 1597 C C . TYR A 1 202 ? 5.259 1.782 15.933 1.00 78.06 202 TYR A C 1
ATOM 1599 O O . TYR A 1 202 ? 6.488 1.871 15.982 1.00 78.06 202 TYR A O 1
ATOM 1607 N N . ARG A 1 203 ? 4.537 2.719 15.304 1.00 75.69 203 ARG A N 1
ATOM 1608 C CA . ARG A 1 203 ? 5.169 3.848 14.611 1.00 75.69 203 ARG A CA 1
ATOM 1609 C C . ARG A 1 203 ? 5.924 4.778 15.566 1.00 75.69 203 ARG A C 1
ATOM 1611 O O . ARG A 1 203 ? 6.988 5.299 15.212 1.00 75.69 203 ARG A O 1
ATOM 1618 N N . MET A 1 204 ? 5.395 4.985 16.767 1.00 78.00 204 MET A N 1
ATOM 1619 C CA . MET A 1 204 ? 6.037 5.784 17.810 1.00 78.00 204 MET A CA 1
ATOM 1620 C C . MET A 1 204 ? 7.262 5.069 18.400 1.00 78.00 204 MET A C 1
ATOM 1622 O O . MET A 1 204 ? 8.260 5.736 18.684 1.00 78.00 204 MET A O 1
ATOM 1626 N N . GLU A 1 205 ? 7.236 3.743 18.529 1.00 79.38 205 GLU A N 1
ATOM 1627 C CA . GLU A 1 205 ? 8.385 2.912 18.922 1.00 79.38 205 GLU A CA 1
ATOM 1628 C C . GLU A 1 205 ? 9.518 2.983 17.891 1.00 79.38 205 GLU A C 1
ATOM 1630 O O . GLU A 1 205 ? 10.679 3.140 18.267 1.00 79.38 205 GLU A O 1
ATOM 1635 N N . LEU A 1 206 ? 9.185 3.022 16.596 1.00 72.38 206 LEU A N 1
ATOM 1636 C CA . LEU A 1 206 ? 10.134 3.259 15.496 1.00 72.38 206 LEU A CA 1
ATOM 1637 C C . LEU A 1 206 ? 10.706 4.690 15.445 1.00 72.38 206 LEU A C 1
ATOM 1639 O O . LEU A 1 206 ? 11.367 5.068 14.479 1.00 72.38 206 LEU A O 1
ATOM 1643 N N . GLY A 1 207 ? 10.451 5.522 16.456 1.00 73.62 207 GLY A N 1
ATOM 1644 C CA . GLY A 1 207 ? 11.087 6.831 16.576 1.00 73.62 207 GLY A CA 1
ATOM 1645 C C . GLY A 1 207 ? 10.323 7.993 15.940 1.00 73.62 207 GLY A C 1
ATOM 1646 O O . GLY A 1 207 ? 10.862 9.090 15.913 1.00 73.62 207 GLY A O 1
ATOM 1647 N N .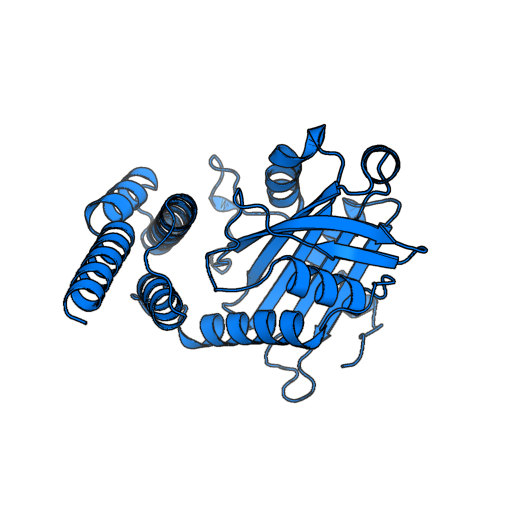 ALA A 1 208 ? 9.072 7.821 15.492 1.00 73.38 208 ALA A N 1
ATOM 1648 C CA . ALA A 1 208 ? 8.271 8.959 15.022 1.00 73.38 208 ALA A CA 1
ATOM 1649 C C . ALA A 1 208 ? 8.045 9.984 16.141 1.00 73.38 208 ALA A C 1
ATOM 1651 O O . ALA A 1 208 ? 7.679 9.595 17.248 1.00 73.38 208 ALA A O 1
ATOM 1652 N N . ASP A 1 209 ? 8.185 11.278 15.858 1.00 72.00 209 ASP A N 1
ATOM 1653 C CA . ASP A 1 209 ? 7.844 12.342 16.821 1.00 72.00 209 ASP A CA 1
ATOM 1654 C C . ASP A 1 209 ? 6.353 12.710 16.801 1.00 72.00 209 ASP A C 1
ATOM 1656 O O . ASP A 1 209 ? 5.838 13.344 17.724 1.00 72.00 209 ASP A O 1
ATOM 1660 N N . ARG A 1 210 ? 5.654 12.350 15.721 1.00 74.06 210 ARG A N 1
ATOM 1661 C CA . ARG A 1 210 ? 4.215 12.551 15.526 1.00 74.06 210 ARG A CA 1
ATOM 1662 C C . ARG A 1 210 ? 3.691 11.639 14.422 1.00 74.06 210 ARG A C 1
ATOM 1664 O O . ARG A 1 210 ? 4.456 11.184 13.575 1.00 74.06 210 ARG A O 1
ATOM 1671 N N . ILE A 1 211 ? 2.372 11.488 14.371 1.00 75.69 211 ILE A N 1
ATOM 1672 C CA . ILE A 1 211 ? 1.673 10.956 13.200 1.00 75.69 211 ILE A CA 1
ATOM 1673 C C . ILE A 1 211 ? 1.394 12.111 12.229 1.00 75.69 211 ILE A C 1
ATOM 1675 O O . ILE A 1 211 ? 0.904 13.168 12.633 1.00 75.69 211 ILE A O 1
ATOM 1679 N N . HIS A 1 212 ? 1.747 11.939 10.954 1.00 73.12 212 HIS A N 1
ATOM 1680 C CA . HIS A 1 212 ? 1.495 12.948 9.923 1.00 73.12 212 HIS A CA 1
ATOM 1681 C C . HIS A 1 212 ? -0.013 13.078 9.628 1.00 73.12 212 HIS A C 1
ATOM 1683 O O . HIS A 1 212 ? -0.719 12.069 9.681 1.00 73.12 212 HIS A O 1
ATOM 1689 N N . PRO A 1 213 ? -0.534 14.280 9.302 1.00 71.50 213 PRO A N 1
ATOM 1690 C CA . PRO A 1 213 ? -1.970 14.497 9.088 1.00 71.50 213 PRO A CA 1
ATOM 1691 C C . PRO A 1 213 ? -2.604 13.588 8.028 1.00 71.50 213 PRO A C 1
ATOM 1693 O O . PRO A 1 213 ? -3.728 13.128 8.203 1.00 71.50 213 PRO A O 1
ATOM 1696 N N . GLN A 1 214 ? -1.878 13.294 6.950 1.00 66.50 214 GLN A N 1
ATOM 1697 C CA . GLN A 1 214 ? -2.318 12.368 5.906 1.00 66.50 214 GLN A CA 1
ATOM 1698 C C . GLN A 1 214 ? -2.515 10.954 6.471 1.00 66.50 214 GLN A C 1
ATOM 1700 O O . GLN A 1 214 ? -3.515 10.302 6.176 1.00 66.50 214 GLN A O 1
ATOM 1705 N N . ASN A 1 215 ? -1.609 10.519 7.350 1.00 70.00 215 ASN A N 1
ATOM 1706 C CA . ASN A 1 215 ? -1.659 9.192 7.961 1.00 70.00 215 ASN A CA 1
ATOM 1707 C C . ASN A 1 215 ? -2.769 9.079 8.998 1.00 70.00 215 ASN A C 1
ATOM 1709 O O . ASN A 1 215 ? -3.498 8.094 9.041 1.00 70.00 215 ASN A O 1
ATOM 1713 N N . LEU A 1 216 ? -2.928 10.133 9.792 1.00 76.69 216 LEU A N 1
ATOM 1714 C CA . LEU A 1 216 ? -4.040 10.289 10.714 1.00 76.69 216 LEU A CA 1
ATOM 1715 C C . LEU A 1 216 ? -5.382 10.188 9.976 1.00 76.69 216 LEU A C 1
ATOM 1717 O O . LEU A 1 216 ? -6.251 9.427 10.392 1.00 76.69 216 LEU A O 1
ATOM 1721 N N . SER A 1 217 ? -5.527 10.905 8.858 1.00 72.62 217 SER A N 1
ATOM 1722 C CA . SER A 1 217 ? -6.731 10.869 8.022 1.00 72.62 217 SER A CA 1
ATOM 1723 C C . SER A 1 217 ? -7.025 9.457 7.504 1.00 72.62 217 SER A C 1
ATOM 1725 O O . SER A 1 217 ? -8.144 8.969 7.646 1.00 72.62 217 SER A O 1
ATOM 1727 N N . ALA A 1 218 ? -6.010 8.761 6.981 1.00 71.62 218 ALA A N 1
ATOM 1728 C CA . ALA A 1 218 ? -6.159 7.398 6.478 1.00 71.62 218 ALA A CA 1
ATOM 1729 C C . ALA A 1 218 ? -6.547 6.393 7.579 1.00 71.62 218 ALA A C 1
ATOM 1731 O O . ALA A 1 218 ? -7.511 5.653 7.398 1.00 71.62 218 ALA A O 1
ATOM 1732 N N . LEU A 1 219 ? -5.866 6.403 8.735 1.00 75.62 219 LEU A N 1
ATOM 1733 C CA . LEU A 1 219 ? -6.203 5.542 9.882 1.00 75.62 219 LEU A CA 1
ATOM 1734 C C . LEU A 1 219 ? -7.644 5.763 10.350 1.00 75.62 219 LEU A C 1
ATOM 1736 O O . LEU A 1 219 ? -8.381 4.806 10.570 1.00 75.62 219 LEU A O 1
ATOM 1740 N N . THR A 1 220 ? -8.041 7.031 10.455 1.00 79.75 220 THR A N 1
ATOM 1741 C CA . THR A 1 220 ? -9.386 7.436 10.880 1.00 79.75 220 THR A CA 1
ATOM 1742 C C . THR A 1 220 ? -10.445 6.941 9.904 1.00 79.75 220 THR A C 1
ATOM 1744 O O . THR A 1 220 ? -11.443 6.355 10.313 1.00 79.75 220 THR A O 1
ATOM 1747 N N . TYR A 1 221 ? -10.206 7.118 8.604 1.00 75.88 221 TYR A N 1
ATOM 1748 C CA . TYR A 1 221 ? -11.120 6.665 7.562 1.00 75.88 221 TYR A CA 1
ATOM 1749 C C . TYR A 1 221 ? -11.252 5.138 7.537 1.00 75.88 221 TYR A C 1
ATOM 1751 O O . TYR A 1 221 ? -12.360 4.612 7.466 1.00 75.88 221 TYR A O 1
ATOM 1759 N N . MET A 1 222 ? -10.128 4.421 7.631 1.00 75.81 222 MET A N 1
ATOM 1760 C CA . MET A 1 222 ? -10.117 2.959 7.649 1.00 75.81 222 MET A CA 1
ATOM 1761 C C . MET A 1 222 ? -10.865 2.408 8.865 1.00 75.81 222 MET A C 1
ATOM 1763 O O . MET A 1 222 ? -11.718 1.541 8.707 1.00 75.81 222 MET A O 1
ATOM 1767 N N . ARG A 1 223 ? -10.604 2.941 10.064 1.00 79.94 223 ARG A N 1
ATOM 1768 C CA . ARG A 1 223 ? -11.304 2.510 11.278 1.00 79.94 223 ARG A CA 1
ATOM 1769 C C . ARG A 1 223 ? -12.800 2.807 11.211 1.00 79.94 223 ARG A C 1
ATOM 1771 O O . ARG A 1 223 ? -13.609 1.972 11.604 1.00 79.94 223 ARG A O 1
ATOM 1778 N N . ALA A 1 224 ? -13.178 3.968 10.680 1.00 79.38 224 ALA A N 1
ATOM 1779 C CA . ALA A 1 224 ? -14.578 4.324 10.486 1.00 79.38 224 ALA A CA 1
ATOM 1780 C C . ALA A 1 224 ? -15.297 3.346 9.549 1.00 79.38 224 ALA A C 1
ATOM 1782 O O . ALA A 1 224 ? -16.451 2.995 9.793 1.00 79.38 224 ALA A O 1
ATOM 1783 N N . TRP A 1 225 ? -14.611 2.881 8.504 1.00 73.38 225 TRP A N 1
ATOM 1784 C CA . TRP A 1 225 ? -15.139 1.886 7.576 1.00 73.38 225 TRP A CA 1
ATOM 1785 C C . TRP A 1 225 ? -15.322 0.523 8.246 1.00 73.38 225 TRP A C 1
ATOM 1787 O O . TRP A 1 225 ? -16.394 -0.070 8.141 1.00 73.38 225 TRP A O 1
ATOM 1797 N N . ASP A 1 226 ? -14.331 0.063 9.009 1.00 73.75 226 ASP A N 1
ATOM 1798 C CA . ASP A 1 226 ? -14.433 -1.181 9.777 1.00 73.75 226 ASP A CA 1
ATOM 1799 C C . ASP A 1 226 ? -15.591 -1.128 10.784 1.00 73.75 226 ASP A C 1
ATOM 1801 O O . ASP A 1 226 ? -16.389 -2.062 10.871 1.00 73.75 226 ASP A O 1
ATOM 1805 N N . THR A 1 227 ? -15.744 -0.005 11.491 1.00 76.50 227 THR A N 1
ATOM 1806 C CA . THR A 1 227 ? -16.869 0.241 12.403 1.00 76.50 227 THR A CA 1
ATOM 1807 C C . THR A 1 227 ? -18.208 0.227 11.660 1.00 76.50 227 THR A C 1
ATOM 1809 O O . THR A 1 227 ? -19.150 -0.427 12.113 1.00 76.50 227 THR A O 1
ATOM 1812 N N . HIS A 1 228 ? -18.295 0.902 10.509 1.00 75.56 228 HIS A N 1
ATOM 1813 C CA . HIS A 1 228 ? -19.477 0.915 9.644 1.00 75.56 228 HIS A CA 1
ATOM 1814 C C . HIS A 1 228 ? -19.879 -0.500 9.215 1.00 75.56 228 HIS A C 1
ATOM 1816 O O . HIS A 1 228 ? -21.030 -0.895 9.400 1.00 75.56 228 HIS A O 1
ATOM 1822 N N . LEU A 1 229 ? -18.930 -1.286 8.703 1.00 68.88 229 LEU A N 1
ATOM 1823 C CA . LEU A 1 229 ? -19.175 -2.650 8.239 1.00 68.88 229 LEU A CA 1
ATOM 1824 C C . LEU A 1 229 ? -19.548 -3.601 9.381 1.00 68.88 229 LEU A C 1
ATOM 1826 O O . LEU A 1 229 ? -20.465 -4.408 9.233 1.00 68.88 229 LEU A O 1
ATOM 1830 N N . ALA A 1 230 ? -18.860 -3.514 10.521 1.00 72.94 230 ALA A N 1
ATOM 1831 C CA . ALA A 1 230 ? -19.085 -4.410 11.652 1.00 72.94 230 ALA A CA 1
ATOM 1832 C C . ALA A 1 230 ? -20.413 -4.134 12.373 1.00 72.94 230 ALA A C 1
ATOM 1834 O O . ALA A 1 230 ? -21.053 -5.061 12.869 1.00 72.94 230 ALA A O 1
ATOM 1835 N N . GLN A 1 231 ? -20.819 -2.864 12.455 1.00 78.88 231 GLN A N 1
ATOM 1836 C CA . GLN A 1 231 ? -21.972 -2.435 13.253 1.00 78.88 231 GLN A CA 1
ATOM 1837 C C . GLN A 1 231 ? -23.195 -2.068 12.403 1.00 78.88 231 GLN A C 1
ATOM 1839 O O . GLN A 1 231 ? -24.276 -1.868 12.955 1.00 78.88 231 GLN A O 1
ATOM 1844 N N . GLY A 1 232 ? -23.047 -1.960 11.078 1.00 72.69 232 GLY A N 1
ATOM 1845 C CA . GLY A 1 232 ? -24.098 -1.477 10.178 1.00 72.69 232 GLY A CA 1
ATOM 1846 C C . GLY A 1 232 ? -24.513 -0.027 10.455 1.00 72.69 232 GLY A C 1
ATOM 1847 O O . GLY A 1 232 ? -25.652 0.346 10.178 1.00 72.69 232 GLY A O 1
ATOM 1848 N N . SER A 1 233 ? -23.629 0.768 11.066 1.00 73.44 233 SER A N 1
ATOM 1849 C CA . SER A 1 233 ? -23.879 2.168 11.430 1.00 73.44 233 SER A CA 1
ATOM 1850 C C . SER A 1 233 ? -23.846 3.084 10.203 1.00 73.44 233 SER A C 1
ATOM 1852 O O . SER A 1 233 ? -23.501 2.652 9.115 1.00 73.44 233 SER A O 1
ATOM 1854 N N . ASP A 1 234 ? -24.211 4.359 10.322 1.00 85.81 234 ASP A N 1
ATOM 1855 C CA . ASP A 1 234 ? -23.971 5.331 9.245 1.00 85.81 234 ASP A CA 1
ATOM 1856 C C . ASP A 1 234 ? -22.468 5.669 9.152 1.00 85.81 234 ASP A C 1
ATOM 1858 O O . ASP A 1 234 ? -21.832 5.950 10.170 1.00 85.81 234 ASP A O 1
ATOM 1862 N N . PHE A 1 235 ? -21.890 5.652 7.943 1.00 77.19 235 PHE A N 1
ATOM 1863 C CA . PHE A 1 235 ? -20.446 5.860 7.761 1.00 77.19 235 PHE A CA 1
ATOM 1864 C C . PHE A 1 235 ? -19.988 7.250 8.220 1.00 77.19 235 PHE A C 1
ATOM 1866 O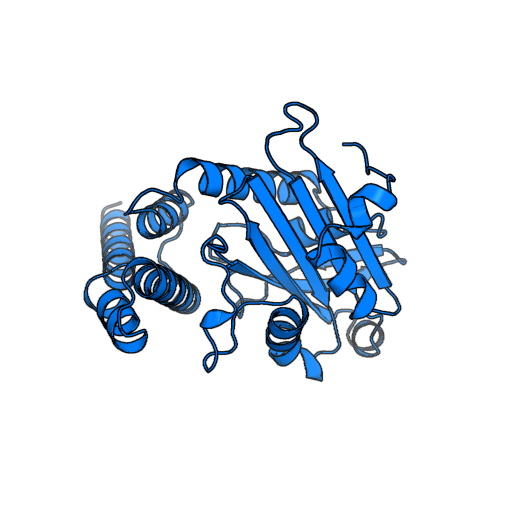 O . PHE A 1 235 ? -18.943 7.367 8.855 1.00 77.19 235 PHE A O 1
ATOM 1873 N N . LEU A 1 236 ? -20.763 8.308 7.948 1.00 81.81 236 LEU A N 1
ATOM 1874 C CA . LEU A 1 236 ? -20.401 9.667 8.373 1.00 81.81 236 LEU A CA 1
ATOM 1875 C C . LEU A 1 236 ? -20.394 9.793 9.900 1.00 81.81 236 LEU A C 1
ATOM 1877 O O . LEU A 1 236 ? -19.531 10.465 10.468 1.00 81.81 236 LEU A O 1
ATOM 1881 N N . SER A 1 237 ? -21.320 9.107 10.563 1.00 86.38 237 SER A N 1
ATOM 1882 C CA . SER A 1 237 ? -21.377 9.011 12.020 1.00 86.38 237 SER A CA 1
ATOM 1883 C C . SER A 1 237 ? -20.167 8.252 12.576 1.00 86.38 237 SER A C 1
ATOM 1885 O O . SER A 1 237 ? -19.512 8.744 13.495 1.00 86.38 237 SER A O 1
ATOM 1887 N N . ALA A 1 238 ? -19.807 7.106 11.983 1.00 84.69 238 ALA A N 1
ATOM 1888 C CA . ALA A 1 238 ? -18.601 6.362 12.353 1.00 84.69 238 ALA A CA 1
ATOM 1889 C C . ALA A 1 238 ? -17.330 7.210 12.166 1.00 84.69 238 ALA A C 1
ATOM 1891 O O . ALA A 1 238 ? -16.503 7.294 13.070 1.00 84.69 238 ALA A O 1
ATOM 1892 N N . LEU A 1 239 ? -17.214 7.913 11.036 1.00 83.88 239 LEU A N 1
ATOM 1893 C CA . LEU A 1 239 ? -16.087 8.796 10.740 1.00 83.88 239 LEU A CA 1
ATOM 1894 C C . LEU A 1 239 ? -15.971 9.939 11.747 1.00 83.88 239 LEU A C 1
ATOM 1896 O O . LEU A 1 239 ? -14.881 10.220 12.239 1.00 83.88 239 LEU A O 1
ATOM 1900 N N . THR A 1 240 ? -17.092 10.573 12.084 1.00 88.88 240 THR A N 1
ATOM 1901 C CA . THR A 1 240 ? -17.119 11.666 13.063 1.00 88.88 240 THR A CA 1
ATOM 1902 C C . THR A 1 240 ? -16.652 11.184 14.436 1.00 88.88 240 THR A C 1
ATOM 1904 O O . THR A 1 240 ? -15.824 11.843 15.062 1.00 88.88 240 THR A O 1
ATOM 1907 N N . ASN A 1 241 ? -17.113 10.013 14.882 1.00 90.81 241 ASN A N 1
ATOM 1908 C CA . ASN A 1 241 ? -16.696 9.445 16.165 1.00 90.81 241 ASN A CA 1
ATOM 1909 C C . ASN A 1 241 ? -15.192 9.147 16.188 1.00 90.81 241 ASN A C 1
ATOM 1911 O O . ASN A 1 241 ? -14.505 9.523 17.137 1.00 90.81 241 ASN A O 1
ATOM 1915 N N . GLU A 1 242 ? -14.657 8.551 15.120 1.00 88.56 242 GLU A N 1
ATOM 1916 C CA . GLU A 1 242 ? -13.226 8.250 15.027 1.00 88.56 242 GLU A CA 1
ATOM 1917 C C . GLU A 1 242 ? -12.349 9.510 14.980 1.00 88.56 242 GLU A C 1
ATOM 1919 O O . GLU A 1 242 ? -11.225 9.503 15.489 1.00 88.56 242 GLU A O 1
ATOM 1924 N N . MET A 1 243 ? -12.869 10.616 14.433 1.00 86.38 243 MET A N 1
ATOM 1925 C CA . MET A 1 243 ? -12.195 11.918 14.441 1.00 86.38 243 MET A CA 1
ATOM 1926 C C . MET A 1 243 ? -12.165 12.586 15.824 1.00 86.38 243 MET A C 1
ATOM 1928 O O . MET A 1 243 ? -11.200 13.292 16.124 1.00 86.38 243 MET A O 1
ATOM 1932 N N . VAL A 1 244 ? -13.212 12.419 16.641 1.00 86.81 244 VAL A N 1
ATOM 1933 C CA . VAL A 1 244 ? -13.385 13.170 17.901 1.00 86.81 244 VAL A CA 1
ATOM 1934 C C . VAL A 1 244 ? -12.925 12.378 19.127 1.00 86.81 244 VAL A C 1
ATOM 1936 O O . VAL A 1 244 ? -12.235 12.939 19.978 1.00 86.81 244 VAL A O 1
ATOM 1939 N N . GLU A 1 245 ? -13.273 11.093 19.217 1.00 85.62 245 GLU A N 1
ATOM 1940 C CA . GLU A 1 245 ? -13.067 10.258 20.418 1.00 85.62 245 GLU A CA 1
ATOM 1941 C C . GLU A 1 245 ? -12.335 8.934 20.133 1.00 85.62 245 GLU A C 1
ATOM 1943 O O . GLU A 1 245 ? -12.017 8.196 21.062 1.00 85.62 245 GLU A O 1
ATOM 1948 N N . GLY A 1 246 ? -12.061 8.618 18.865 1.00 87.81 246 GLY A N 1
ATOM 1949 C CA . GLY A 1 246 ? -11.434 7.357 18.465 1.00 87.81 246 GLY A CA 1
ATOM 1950 C C . GLY A 1 246 ? -9.949 7.473 18.129 1.00 87.81 246 GLY A C 1
ATOM 1951 O O . GLY A 1 246 ? -9.172 8.168 18.798 1.00 87.81 246 GLY A O 1
ATOM 1952 N N . VAL A 1 247 ? -9.544 6.788 17.058 1.00 87.38 247 VAL A N 1
ATOM 1953 C CA . VAL A 1 247 ? -8.130 6.656 16.668 1.00 87.38 247 VAL A CA 1
ATOM 1954 C C . VAL A 1 247 ? -7.431 8.010 16.486 1.00 87.38 247 VAL A C 1
ATOM 1956 O O . VAL A 1 247 ? -6.235 8.144 16.776 1.00 87.38 247 VAL A O 1
ATOM 1959 N N . ALA A 1 248 ? -8.164 9.046 16.063 1.00 88.00 248 ALA A N 1
ATOM 1960 C CA . ALA A 1 248 ? -7.568 10.351 15.839 1.00 88.00 248 ALA A CA 1
ATOM 1961 C C . ALA A 1 248 ? -7.130 11.031 17.141 1.00 88.00 248 ALA A C 1
ATOM 1963 O O . ALA A 1 248 ? -6.027 11.584 17.223 1.00 88.00 248 ALA A O 1
ATOM 1964 N N . GLN A 1 249 ? -7.969 10.951 18.176 1.00 91.00 249 GLN A N 1
ATOM 1965 C CA . GLN A 1 249 ? -7.648 11.470 19.500 1.00 91.00 249 GLN A CA 1
ATOM 1966 C C . GLN A 1 249 ? -6.455 10.716 20.098 1.00 91.00 249 GLN A C 1
ATOM 1968 O O . GLN A 1 249 ? -5.526 11.344 20.615 1.00 91.00 249 GLN A O 1
ATOM 1973 N N . TYR A 1 250 ? -6.434 9.386 19.961 1.00 91.50 250 TYR A N 1
ATOM 1974 C CA . TYR A 1 250 ? -5.325 8.549 20.423 1.00 91.50 250 TYR A CA 1
ATOM 1975 C C . TYR A 1 250 ? -3.982 8.966 19.801 1.00 91.50 250 TYR A C 1
ATOM 1977 O O . TYR A 1 250 ? -3.008 9.221 20.517 1.00 91.50 250 TYR A O 1
ATOM 1985 N N . ALA A 1 251 ? -3.939 9.120 18.472 1.00 87.62 251 ALA A N 1
ATOM 1986 C CA . ALA A 1 251 ? -2.750 9.560 17.742 1.00 87.62 251 ALA A CA 1
ATOM 1987 C C . ALA A 1 251 ? -2.234 10.928 18.218 1.00 87.62 251 ALA A C 1
ATOM 1989 O O . ALA A 1 251 ? -1.026 11.119 18.406 1.00 87.62 251 ALA A O 1
ATOM 1990 N N . MET A 1 252 ? -3.145 11.883 18.431 1.00 87.38 252 MET A N 1
ATOM 1991 C CA . MET A 1 252 ? -2.800 13.222 18.912 1.00 87.38 252 MET A CA 1
ATOM 1992 C C . MET A 1 252 ? -2.207 13.180 20.324 1.00 87.38 252 MET A C 1
ATOM 1994 O O . MET A 1 252 ? -1.159 13.787 20.562 1.00 87.38 252 MET A O 1
ATOM 1998 N N . LEU A 1 253 ? -2.818 12.424 21.243 1.00 89.44 253 LEU A N 1
ATOM 1999 C CA . LEU A 1 253 ? -2.329 12.278 22.617 1.00 89.44 253 LEU A CA 1
ATOM 2000 C C . LEU A 1 253 ? -0.929 11.658 22.664 1.00 89.44 253 LEU A C 1
ATOM 2002 O O . LEU A 1 253 ? -0.057 12.177 23.363 1.00 89.44 253 LEU A O 1
ATOM 2006 N N . LYS A 1 254 ? -0.675 10.610 21.871 1.00 88.19 254 LYS A N 1
ATOM 2007 C CA . LYS A 1 254 ? 0.651 9.979 21.770 1.00 88.19 254 LYS A CA 1
ATOM 2008 C C . LYS A 1 254 ? 1.715 10.953 21.270 1.00 88.19 254 LYS A C 1
ATOM 2010 O O . LYS A 1 254 ? 2.806 11.023 21.839 1.00 88.19 254 LYS A O 1
ATOM 2015 N N . GLY A 1 255 ? 1.397 11.744 20.244 1.00 83.81 255 GLY A N 1
ATOM 2016 C CA . GLY A 1 255 ? 2.299 12.779 19.732 1.00 83.81 255 GLY A CA 1
ATOM 2017 C C . GLY A 1 255 ? 2.639 13.848 20.778 1.00 83.81 255 GLY A C 1
ATOM 2018 O O . GLY A 1 255 ? 3.798 14.244 20.906 1.00 83.81 255 GLY A O 1
ATOM 2019 N N . VAL A 1 256 ? 1.652 14.293 21.565 1.00 86.00 256 VAL A N 1
ATOM 2020 C CA . VAL A 1 256 ? 1.868 15.253 22.664 1.00 86.00 256 VAL A CA 1
ATOM 2021 C C . VAL A 1 256 ? 2.744 14.649 23.761 1.00 86.00 256 VAL A C 1
ATOM 2023 O O . VAL A 1 256 ? 3.728 15.274 24.156 1.00 86.00 256 VAL A O 1
ATOM 2026 N N . GLN A 1 257 ? 2.438 13.429 24.213 1.00 86.88 257 GLN A N 1
ATOM 2027 C CA . GLN A 1 257 ? 3.213 12.728 25.243 1.00 86.88 257 GLN A CA 1
ATOM 2028 C C . GLN A 1 257 ? 4.690 12.618 24.860 1.00 86.88 257 GLN A C 1
ATOM 2030 O O . GLN A 1 257 ? 5.565 12.972 25.648 1.00 86.88 257 GLN A O 1
ATOM 2035 N N . LYS A 1 258 ? 4.980 12.197 23.625 1.00 82.62 258 LYS A N 1
ATOM 2036 C CA . LYS A 1 258 ? 6.362 12.029 23.171 1.00 82.62 258 LYS A CA 1
ATOM 2037 C C . LYS A 1 258 ? 7.127 13.348 23.083 1.00 82.62 258 LYS A C 1
ATOM 2039 O O . LYS A 1 258 ? 8.293 13.404 23.470 1.00 82.62 258 LYS A O 1
ATOM 2044 N N . LYS A 1 259 ? 6.474 14.427 22.638 1.00 82.81 259 LYS A N 1
ATOM 2045 C CA . LYS A 1 259 ? 7.081 15.767 22.641 1.00 82.81 259 LYS A CA 1
ATOM 2046 C C . LYS A 1 259 ? 7.453 16.236 24.043 1.00 82.81 259 LYS A C 1
ATOM 2048 O O . LYS A 1 259 ? 8.533 16.793 24.201 1.00 82.81 259 LYS A O 1
ATOM 2053 N N . LEU A 1 260 ? 6.593 16.001 25.034 1.00 84.88 260 LEU A N 1
ATOM 2054 C CA . LEU A 1 260 ? 6.881 16.351 26.427 1.00 84.88 260 LEU A CA 1
ATOM 2055 C C . LEU A 1 260 ? 8.081 15.553 26.959 1.00 84.88 260 LEU A C 1
ATOM 2057 O O . LEU A 1 260 ? 9.023 16.146 27.470 1.00 84.88 260 LEU A O 1
ATOM 2061 N N . MET A 1 261 ? 8.115 14.237 26.727 1.00 83.50 261 MET A N 1
ATOM 2062 C CA . MET A 1 261 ? 9.235 13.380 27.152 1.00 83.50 261 MET A CA 1
ATOM 2063 C C . MET A 1 261 ? 10.582 13.769 26.522 1.00 83.50 261 MET A C 1
ATOM 2065 O O . MET A 1 261 ? 11.630 13.563 27.129 1.00 83.50 261 MET A O 1
ATOM 2069 N N . ASN A 1 262 ? 10.575 14.312 25.302 1.00 79.44 262 ASN A N 1
ATOM 2070 C CA . ASN A 1 262 ? 11.788 14.779 24.627 1.00 79.44 262 ASN A CA 1
ATOM 2071 C C . ASN A 1 262 ? 12.274 16.151 25.131 1.00 79.44 262 ASN A C 1
ATOM 2073 O O . ASN A 1 262 ? 13.430 16.483 24.906 1.00 79.44 262 ASN A O 1
ATOM 2077 N N . GLN A 1 263 ? 11.421 16.948 25.782 1.00 75.06 263 GLN A N 1
ATOM 2078 C CA . GLN A 1 263 ? 11.802 18.239 26.377 1.00 75.06 263 GLN A CA 1
ATOM 2079 C C . GLN A 1 263 ? 12.420 18.093 27.775 1.00 75.06 263 GLN A C 1
ATOM 2081 O O . GLN A 1 263 ? 13.059 19.021 28.260 1.00 75.06 263 GLN A O 1
ATOM 2086 N N . GLU A 1 264 ? 12.224 16.941 28.419 1.00 67.50 264 GLU A N 1
ATOM 2087 C CA . GLU A 1 264 ? 12.762 16.616 29.747 1.00 67.50 264 GLU A CA 1
ATOM 2088 C C . GLU A 1 264 ? 14.149 15.941 29.700 1.00 67.50 264 GLU A C 1
ATOM 2090 O O . GLU A 1 264 ? 14.723 15.655 30.752 1.00 67.50 264 GLU A O 1
ATOM 2095 N N . LYS A 1 265 ? 14.687 15.680 28.500 1.00 57.56 265 LYS A N 1
ATOM 2096 C CA . LYS A 1 265 ? 16.021 15.104 28.259 1.00 57.56 265 LYS A CA 1
ATOM 2097 C C . LYS A 1 265 ? 17.002 16.161 27.770 1.00 57.56 265 LYS A C 1
ATOM 2099 O O . LYS A 1 265 ? 18.181 16.060 28.172 1.00 57.56 265 LYS A O 1
#